Protein AF-A0AAV5U640-F1 (afdb_monomer)

Structure (mmCIF, N/CA/C/O backbone):
data_AF-A0AAV5U640-F1
#
_entry.id   AF-A0AAV5U640-F1
#
loop_
_atom_site.group_PDB
_atom_site.id
_atom_site.type_symbol
_atom_site.label_atom_id
_atom_site.label_alt_id
_atom_site.label_comp_id
_atom_site.label_asym_id
_atom_site.label_entity_id
_atom_site.label_seq_id
_atom_site.pdbx_PDB_ins_code
_atom_site.Cartn_x
_atom_site.Cartn_y
_atom_site.Cartn_z
_atom_site.occupancy
_atom_site.B_iso_or_equiv
_atom_site.auth_seq_id
_atom_site.auth_comp_id
_atom_site.auth_asym_id
_atom_site.auth_atom_id
_atom_site.pdbx_PDB_model_num
ATOM 1 N N . MET A 1 1 ? 18.957 -16.687 -11.104 1.00 66.06 1 MET A N 1
ATOM 2 C CA . MET A 1 1 ? 18.049 -15.622 -10.626 1.00 66.06 1 MET A CA 1
ATOM 3 C C . MET A 1 1 ? 18.876 -14.386 -10.328 1.00 66.06 1 MET A C 1
ATOM 5 O O . MET A 1 1 ? 19.960 -14.543 -9.778 1.00 66.06 1 MET A O 1
ATOM 9 N N . ARG A 1 2 ? 18.419 -13.189 -10.712 1.00 84.06 2 ARG A N 1
ATOM 10 C CA . ARG A 1 2 ? 19.051 -11.943 -10.247 1.00 84.06 2 ARG A CA 1
ATOM 11 C C . ARG A 1 2 ? 18.740 -11.765 -8.758 1.00 84.06 2 ARG A C 1
ATOM 13 O O . ARG A 1 2 ? 17.653 -12.139 -8.325 1.00 84.06 2 ARG A O 1
ATOM 20 N N . VAL A 1 3 ? 19.683 -11.217 -7.991 1.00 83.75 3 VAL A N 1
ATOM 21 C CA . VAL A 1 3 ? 19.529 -11.006 -6.536 1.00 83.75 3 VAL A CA 1
ATOM 22 C C . VAL A 1 3 ? 18.283 -10.168 -6.230 1.00 83.75 3 VAL A C 1
ATOM 24 O O . VAL A 1 3 ? 17.539 -10.491 -5.311 1.00 83.75 3 VAL A O 1
ATOM 27 N N . GLU A 1 4 ? 18.003 -9.165 -7.063 1.00 80.12 4 GLU A N 1
ATOM 28 C CA . GLU A 1 4 ? 16.814 -8.306 -6.988 1.00 80.12 4 GLU A CA 1
ATOM 29 C C . GLU A 1 4 ? 15.512 -9.113 -6.932 1.00 80.12 4 GLU A C 1
ATOM 31 O O . GLU A 1 4 ? 14.668 -8.874 -6.075 1.00 80.12 4 GLU A O 1
ATOM 36 N N . ASN A 1 5 ? 15.373 -10.132 -7.780 1.00 80.00 5 ASN A N 1
ATOM 37 C CA . ASN A 1 5 ? 14.162 -10.943 -7.817 1.00 80.00 5 ASN A CA 1
ATOM 38 C C . ASN A 1 5 ? 13.976 -11.778 -6.559 1.00 80.00 5 ASN A C 1
ATOM 40 O O . ASN A 1 5 ? 12.854 -11.932 -6.082 1.00 80.00 5 ASN A O 1
ATOM 44 N N . VAL A 1 6 ? 15.073 -12.318 -6.023 1.00 83.88 6 VAL A N 1
ATOM 45 C CA . VAL A 1 6 ? 15.031 -13.082 -4.775 1.00 83.88 6 VAL A CA 1
ATOM 46 C C . VAL A 1 6 ? 14.562 -12.172 -3.651 1.00 83.88 6 VAL A C 1
ATOM 48 O O . VAL A 1 6 ? 13.686 -12.572 -2.893 1.00 83.88 6 VAL A O 1
ATOM 51 N N . VAL A 1 7 ? 15.065 -10.935 -3.591 1.00 82.31 7 VAL A N 1
ATOM 52 C CA . VAL A 1 7 ? 14.593 -9.925 -2.636 1.00 82.31 7 VAL A CA 1
ATOM 53 C C . VAL A 1 7 ? 13.099 -9.662 -2.843 1.00 82.31 7 VAL A C 1
ATOM 55 O O . VAL A 1 7 ? 12.330 -9.823 -1.897 1.00 82.31 7 VAL A O 1
ATOM 58 N N . TYR A 1 8 ? 12.667 -9.365 -4.073 1.00 79.31 8 TYR A N 1
ATOM 59 C CA . TYR A 1 8 ? 11.261 -9.103 -4.406 1.00 79.31 8 TYR A CA 1
ATOM 60 C C . TYR A 1 8 ? 10.312 -10.232 -4.009 1.00 79.31 8 TYR A C 1
ATOM 62 O O . TYR A 1 8 ? 9.224 -9.981 -3.491 1.00 79.31 8 TYR A O 1
ATOM 70 N N . LEU A 1 9 ? 10.711 -11.477 -4.249 1.00 82.00 9 LEU A N 1
ATOM 71 C CA . LEU A 1 9 ? 9.900 -12.653 -3.963 1.00 82.00 9 LEU A CA 1
ATOM 72 C C . LEU A 1 9 ? 9.905 -12.976 -2.462 1.00 82.00 9 LEU A C 1
ATOM 74 O O . LEU A 1 9 ? 8.856 -13.302 -1.902 1.00 82.00 9 LEU A O 1
ATOM 78 N N . ALA A 1 10 ? 11.058 -12.803 -1.807 1.00 84.12 10 ALA A N 1
ATOM 79 C CA . ALA A 1 10 ? 11.241 -13.035 -0.380 1.00 84.12 10 ALA A CA 1
ATOM 80 C C . ALA A 1 10 ? 10.431 -12.072 0.492 1.00 84.12 10 ALA A C 1
ATOM 82 O O . ALA A 1 10 ? 9.936 -12.508 1.525 1.00 84.12 10 ALA A O 1
ATOM 83 N N . TYR A 1 11 ? 10.248 -10.803 0.104 1.00 80.00 11 TYR A N 1
ATOM 84 C CA . TYR A 1 11 ? 9.340 -9.913 0.842 1.00 80.00 11 TYR A CA 1
ATOM 85 C C . TYR A 1 11 ? 7.905 -9.951 0.303 1.00 80.00 11 TYR A C 1
ATOM 87 O O . TYR A 1 11 ? 6.955 -9.858 1.079 1.00 80.00 11 TYR A O 1
ATOM 95 N N . GLY A 1 12 ? 7.721 -10.131 -1.006 1.00 81.44 12 GLY A N 1
ATOM 96 C CA . GLY A 1 12 ? 6.420 -10.043 -1.662 1.00 81.44 12 GLY A CA 1
ATOM 97 C C . GLY A 1 12 ? 5.427 -11.133 -1.258 1.00 81.44 12 GLY A C 1
ATOM 98 O O . GLY A 1 12 ? 4.292 -10.834 -0.883 1.00 81.44 12 GLY A O 1
ATOM 99 N N . LEU A 1 13 ? 5.851 -12.402 -1.290 1.00 85.88 13 LEU A N 1
ATOM 100 C CA . LEU A 1 13 ? 4.983 -13.534 -0.939 1.00 85.88 13 LEU A CA 1
ATOM 101 C C . LEU A 1 13 ? 4.529 -13.500 0.530 1.00 85.88 13 LEU A C 1
ATOM 103 O O . LEU A 1 13 ? 3.321 -13.604 0.771 1.00 85.88 13 LEU A O 1
ATOM 107 N N . PRO A 1 14 ? 5.430 -13.306 1.518 1.00 84.56 14 PRO A N 1
ATOM 108 C CA . PRO A 1 14 ? 5.010 -13.131 2.904 1.00 84.56 14 PRO A CA 1
ATOM 109 C C . PRO A 1 14 ? 4.044 -11.963 3.082 1.00 84.56 14 PRO A C 1
ATOM 111 O O . PRO A 1 14 ? 3.072 -12.087 3.822 1.00 84.56 14 PRO A O 1
ATOM 114 N N . CYS A 1 15 ? 4.251 -10.856 2.369 1.00 79.94 15 CYS A N 1
ATOM 115 C CA . CYS A 1 15 ? 3.368 -9.701 2.467 1.00 79.94 15 CYS A CA 1
ATOM 116 C C . CYS A 1 15 ? 1.945 -9.990 1.971 1.00 79.94 15 CYS A C 1
ATOM 118 O O . CYS A 1 15 ? 0.992 -9.603 2.646 1.00 79.94 15 CYS A O 1
ATOM 120 N N . ILE A 1 16 ? 1.776 -10.724 0.863 1.00 86.94 16 ILE A N 1
ATOM 121 C CA . ILE A 1 16 ? 0.446 -11.171 0.407 1.00 86.94 16 ILE A CA 1
ATOM 122 C C . ILE A 1 16 ? -0.219 -12.048 1.475 1.00 86.94 16 ILE A C 1
ATOM 124 O O . ILE A 1 16 ? -1.388 -11.843 1.808 1.00 86.94 16 ILE A O 1
ATOM 128 N N . ALA A 1 17 ? 0.520 -13.007 2.041 1.00 86.81 17 ALA A N 1
ATOM 129 C CA . ALA A 1 17 ? -0.009 -13.896 3.074 1.00 86.81 17 ALA A CA 1
ATOM 130 C C . ALA A 1 17 ? -0.464 -13.118 4.322 1.00 86.81 17 ALA A C 1
ATOM 132 O O . ALA A 1 17 ? -1.555 -13.364 4.846 1.00 86.81 17 ALA A O 1
ATOM 133 N N . ILE A 1 18 ? 0.331 -12.135 4.762 1.00 82.88 18 ILE A N 1
ATOM 134 C CA . ILE A 1 18 ? -0.031 -11.240 5.867 1.00 82.88 18 ILE A CA 1
ATOM 135 C C . ILE A 1 18 ? -1.276 -10.422 5.501 1.00 82.88 18 ILE A C 1
ATOM 137 O O . ILE A 1 18 ? -2.179 -10.305 6.327 1.00 82.88 18 ILE A O 1
ATOM 141 N N . TYR A 1 19 ? -1.382 -9.910 4.272 1.00 83.81 19 TYR A N 1
ATOM 142 C CA . TYR A 1 19 ? -2.555 -9.161 3.814 1.00 83.81 19 TYR A CA 1
ATOM 143 C C . TYR A 1 19 ? -3.845 -9.974 3.907 1.00 83.81 19 TYR A C 1
ATOM 145 O O . TYR A 1 19 ? -4.831 -9.510 4.484 1.00 83.81 19 TYR A O 1
ATOM 153 N N . VAL A 1 20 ? -3.831 -11.209 3.399 1.00 87.50 20 VAL A N 1
ATOM 154 C CA . VAL A 1 20 ? -4.978 -12.126 3.483 1.00 87.50 20 VAL A CA 1
ATOM 155 C C . VAL A 1 20 ? -5.361 -12.362 4.943 1.00 87.50 20 VAL A C 1
ATOM 157 O O . VAL A 1 20 ? -6.535 -12.278 5.306 1.00 87.50 20 VAL A O 1
ATOM 160 N N . LEU A 1 21 ? -4.372 -12.591 5.806 1.00 84.88 21 LEU A N 1
ATOM 161 C CA . LEU A 1 21 ? -4.594 -12.792 7.232 1.00 84.88 21 LEU A CA 1
ATOM 162 C C . LEU A 1 21 ? -5.206 -11.551 7.909 1.00 84.88 21 LEU A C 1
ATOM 164 O O . LEU A 1 21 ? -6.106 -11.688 8.744 1.00 84.88 21 LEU A O 1
ATOM 168 N N . VAL A 1 22 ? -4.756 -10.346 7.553 1.00 83.19 22 VAL A N 1
ATOM 169 C CA . VAL A 1 22 ? -5.286 -9.081 8.086 1.00 83.19 22 VAL A CA 1
ATOM 170 C C . VAL A 1 22 ? -6.729 -8.874 7.632 1.00 83.19 22 VAL A C 1
ATOM 172 O O . VAL A 1 22 ? -7.588 -8.577 8.461 1.00 83.19 22 VAL A O 1
ATOM 175 N N . VAL A 1 23 ? -7.027 -9.118 6.354 1.00 87.88 23 VAL A N 1
ATOM 176 C CA . VAL A 1 23 ? -8.389 -9.049 5.803 1.00 87.88 23 VAL A CA 1
ATOM 177 C C . VAL A 1 23 ? -9.323 -10.017 6.533 1.00 87.88 23 VAL A C 1
ATOM 179 O O . VAL A 1 23 ? -10.376 -9.606 7.021 1.00 87.88 23 VAL A O 1
ATOM 182 N N . VAL A 1 24 ? -8.921 -11.282 6.698 1.00 89.31 24 VAL A N 1
ATOM 183 C CA . VAL A 1 24 ? -9.699 -12.284 7.450 1.00 89.31 24 VAL A CA 1
ATOM 184 C C . VAL A 1 24 ? -9.910 -11.843 8.901 1.00 89.31 24 VAL A C 1
ATOM 186 O O . VAL A 1 24 ? -11.018 -11.954 9.434 1.00 89.31 24 VAL A O 1
ATOM 189 N N . SER A 1 25 ? -8.874 -11.290 9.536 1.00 83.94 25 SER A N 1
ATOM 190 C CA . SER A 1 25 ? -8.946 -10.793 10.912 1.00 83.94 25 SER A CA 1
ATOM 191 C C . SER A 1 25 ? -9.954 -9.649 11.048 1.00 83.94 25 SER A C 1
ATOM 193 O O . SER A 1 25 ? -10.814 -9.701 11.929 1.00 83.94 25 SER A O 1
ATOM 195 N N . ILE A 1 26 ? -9.921 -8.664 10.147 1.00 86.44 26 ILE A N 1
ATOM 196 C CA . ILE A 1 26 ? -10.856 -7.529 10.130 1.00 86.44 26 ILE A CA 1
ATOM 197 C C . ILE A 1 26 ? -12.289 -7.989 9.860 1.00 86.44 26 ILE A C 1
ATOM 199 O O . ILE A 1 26 ? -13.207 -7.580 10.572 1.00 86.44 26 ILE A O 1
ATOM 203 N N . ILE A 1 27 ? -12.495 -8.903 8.907 1.00 90.31 27 ILE A N 1
ATOM 204 C CA . ILE A 1 27 ? -13.817 -9.487 8.642 1.00 90.31 27 ILE A CA 1
ATOM 205 C C . ILE A 1 27 ? -14.350 -10.198 9.891 1.00 90.31 27 ILE A C 1
ATOM 207 O O . ILE A 1 27 ? -15.536 -10.085 10.204 1.00 90.31 27 ILE A O 1
ATOM 211 N N . SER A 1 28 ? -13.491 -10.888 10.646 1.00 88.50 28 SER A N 1
ATOM 212 C CA . SER A 1 28 ? -13.894 -11.553 11.890 1.00 88.50 28 SER A CA 1
ATOM 213 C C . SER A 1 28 ? -14.273 -10.569 13.009 1.00 88.50 28 SER A C 1
ATOM 215 O O . SER A 1 28 ? -15.135 -10.884 13.830 1.00 88.50 28 SER A O 1
ATOM 217 N N . LEU A 1 29 ? -13.681 -9.369 13.007 1.00 84.62 29 LEU A N 1
ATOM 218 C CA . LEU A 1 29 ? -13.919 -8.289 13.974 1.00 84.62 29 LEU A CA 1
ATOM 219 C C . LEU A 1 29 ? -15.021 -7.311 13.543 1.00 84.62 29 LEU A C 1
ATOM 221 O O . LEU A 1 29 ? -15.329 -6.368 14.269 1.00 84.62 29 LEU A O 1
ATOM 225 N N . ARG A 1 30 ? -15.675 -7.538 12.399 1.00 91.88 30 ARG A N 1
ATOM 226 C CA . ARG A 1 30 ? -16.680 -6.618 11.835 1.00 91.88 30 ARG A CA 1
ATOM 227 C C . ARG A 1 30 ? -17.881 -6.320 12.738 1.00 91.88 30 ARG A C 1
ATOM 229 O O . ARG A 1 30 ? -18.620 -5.386 12.465 1.00 91.88 30 ARG A O 1
ATOM 236 N N . ARG A 1 31 ? -18.126 -7.151 13.758 1.00 87.56 31 ARG A N 1
ATOM 237 C CA . ARG A 1 31 ? -19.198 -6.942 14.748 1.00 87.56 31 ARG A CA 1
ATOM 238 C C . ARG A 1 31 ? -18.797 -5.967 15.859 1.00 87.56 31 ARG A C 1
ATOM 240 O O . ARG A 1 31 ? -19.674 -5.425 16.516 1.00 87.56 31 ARG A O 1
ATOM 247 N N . GLU A 1 32 ? -17.499 -5.788 16.080 1.00 85.25 32 GLU A N 1
ATOM 248 C CA . GLU A 1 32 ? -16.936 -4.919 17.121 1.00 85.25 32 GLU A CA 1
ATOM 249 C C . GLU A 1 32 ? -16.504 -3.558 16.555 1.00 85.25 32 GLU A C 1
ATOM 251 O O . GLU A 1 32 ? -16.444 -2.571 17.284 1.00 85.25 32 GLU A O 1
ATOM 256 N N . LEU A 1 33 ? -16.210 -3.501 15.254 1.00 84.75 33 LEU A N 1
ATOM 257 C CA . LEU A 1 33 ? -15.776 -2.300 14.545 1.00 84.75 33 LEU A CA 1
ATOM 258 C C . LEU A 1 33 ? -16.950 -1.579 13.871 1.00 84.75 33 LEU A C 1
ATOM 260 O O . LEU A 1 33 ? -17.966 -2.186 13.531 1.00 84.75 33 LEU A O 1
ATOM 264 N N . SER A 1 34 ? -16.793 -0.275 13.624 1.00 87.19 34 SER A N 1
ATOM 265 C CA . SER A 1 34 ? -17.774 0.483 12.845 1.00 87.19 34 SER A CA 1
ATOM 266 C C . SER A 1 34 ? -17.833 -0.031 11.402 1.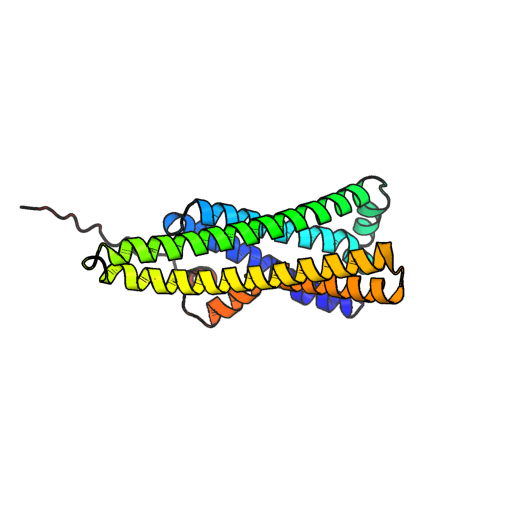00 87.19 34 SER A C 1
ATOM 268 O O . SER A 1 34 ? -16.815 -0.357 10.787 1.00 87.19 34 SER A O 1
ATOM 270 N N . ARG A 1 35 ? -19.045 -0.092 10.835 1.00 90.62 35 ARG A N 1
ATOM 271 C CA . ARG A 1 35 ? -19.261 -0.584 9.465 1.00 90.62 35 ARG A CA 1
ATOM 272 C C . ARG A 1 35 ? -18.472 0.230 8.435 1.00 90.62 35 ARG A C 1
ATOM 274 O O . ARG A 1 35 ? -17.864 -0.365 7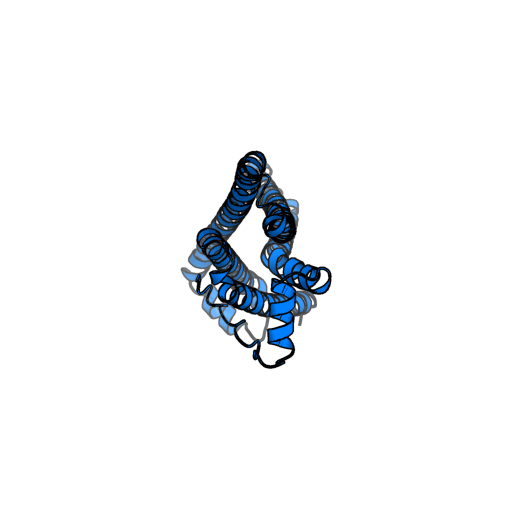.551 1.00 90.62 35 ARG A O 1
ATOM 281 N N . SER A 1 36 ? -18.455 1.557 8.573 1.00 89.75 36 SER A N 1
ATOM 282 C CA . SER A 1 36 ? -17.721 2.462 7.678 1.00 89.75 36 SER A CA 1
ATOM 283 C C . SER A 1 36 ? -16.225 2.163 7.675 1.00 89.75 36 SER A C 1
ATOM 285 O O . SER A 1 36 ? -15.638 2.010 6.609 1.00 89.75 36 SER A O 1
ATOM 287 N N . PHE A 1 37 ? -15.631 1.966 8.854 1.00 88.06 37 PHE A N 1
ATOM 288 C CA . PHE A 1 37 ? -14.216 1.629 8.980 1.00 88.06 37 PHE A CA 1
ATOM 289 C C . PHE A 1 37 ? -13.868 0.312 8.298 1.00 88.06 37 PHE A C 1
ATOM 291 O O . PHE A 1 37 ? -12.905 0.250 7.545 1.00 88.06 37 PHE A O 1
ATOM 298 N N . VAL A 1 38 ? -14.668 -0.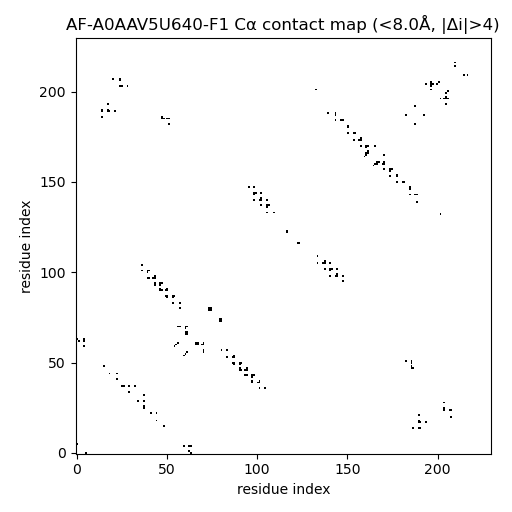734 8.525 1.00 90.75 38 VAL A N 1
ATOM 299 C CA . VAL A 1 38 ? -14.437 -2.042 7.899 1.00 90.75 38 VAL A CA 1
ATOM 300 C C . VAL A 1 38 ? -14.485 -1.926 6.376 1.00 90.75 38 VAL A C 1
ATOM 302 O O . VAL A 1 38 ? -13.630 -2.489 5.703 1.00 90.75 38 VAL A O 1
ATOM 305 N N . VAL A 1 39 ? -15.446 -1.179 5.825 1.00 94.62 39 VAL A N 1
ATOM 306 C CA . VAL A 1 39 ? -15.561 -0.983 4.371 1.00 94.62 39 VAL A CA 1
ATOM 307 C C . VAL A 1 39 ? -14.365 -0.211 3.816 1.00 94.62 39 VAL A C 1
ATOM 309 O O . VAL A 1 39 ? -13.760 -0.672 2.851 1.00 94.62 39 VAL A O 1
ATOM 312 N N . ILE A 1 40 ? -13.993 0.917 4.433 1.00 91.94 40 ILE A N 1
ATOM 313 C CA . ILE A 1 40 ? -12.854 1.737 3.988 1.00 91.94 40 ILE A CA 1
ATOM 314 C C . ILE A 1 40 ? -11.556 0.927 4.064 1.00 91.94 40 ILE A C 1
ATOM 316 O O . ILE A 1 40 ? -10.784 0.920 3.111 1.00 91.94 40 ILE A O 1
ATOM 320 N N . PHE A 1 41 ? -11.346 0.190 5.156 1.00 89.75 41 PHE A N 1
ATOM 321 C CA . PHE A 1 41 ? -10.168 -0.653 5.338 1.00 89.75 41 PHE A CA 1
ATOM 322 C C . PHE A 1 41 ? -10.091 -1.777 4.297 1.00 89.75 41 PHE A C 1
ATOM 324 O O . PHE A 1 41 ? -9.027 -2.045 3.747 1.00 89.75 41 PHE A O 1
ATOM 331 N N . LEU A 1 42 ? -11.207 -2.458 4.015 1.00 92.00 42 LEU A N 1
ATOM 332 C CA . LEU A 1 42 ? -11.230 -3.520 3.006 1.00 92.00 42 LEU A CA 1
ATOM 333 C C . LEU A 1 42 ? -10.988 -2.972 1.598 1.00 92.00 42 LEU A C 1
ATOM 335 O O . LEU A 1 42 ? -10.292 -3.617 0.817 1.00 92.00 42 LEU A O 1
ATOM 339 N N . LEU A 1 43 ? -11.525 -1.789 1.289 1.00 92.88 43 LEU A N 1
ATOM 340 C CA . LEU A 1 43 ? -11.265 -1.110 0.024 1.00 92.88 43 LEU A CA 1
ATOM 341 C C . LEU A 1 43 ? -9.783 -0.736 -0.100 1.00 92.88 43 LEU A C 1
ATOM 343 O O . LEU A 1 43 ? -9.179 -1.009 -1.132 1.00 92.88 43 LEU A O 1
ATOM 347 N N . ASP A 1 44 ? -9.184 -0.195 0.962 1.00 90.31 44 ASP A N 1
ATOM 348 C CA . ASP A 1 44 ? -7.754 0.119 1.016 1.00 90.31 44 ASP A CA 1
ATOM 349 C C . ASP A 1 44 ? -6.893 -1.128 0.781 1.00 90.31 44 ASP A C 1
ATOM 351 O O . ASP A 1 44 ? -6.014 -1.146 -0.079 1.00 90.31 44 ASP A O 1
ATOM 355 N N . ALA A 1 45 ? -7.187 -2.220 1.491 1.00 88.81 45 ALA A N 1
ATOM 356 C CA . ALA A 1 45 ? -6.470 -3.480 1.336 1.00 88.81 45 ALA A CA 1
ATOM 357 C C . ALA A 1 45 ? -6.583 -4.048 -0.086 1.00 88.81 45 ALA A C 1
ATOM 359 O O . ALA A 1 45 ? -5.606 -4.558 -0.632 1.00 88.81 45 ALA A O 1
ATOM 360 N N . PHE A 1 46 ? -7.762 -3.933 -0.697 1.00 90.88 46 PHE A N 1
ATOM 361 C CA . PHE A 1 46 ? -7.994 -4.366 -2.068 1.00 90.88 46 PHE A CA 1
ATOM 362 C C . PHE A 1 46 ? -7.205 -3.527 -3.080 1.00 90.88 46 PHE A C 1
ATOM 364 O O . PHE A 1 46 ? -6.537 -4.096 -3.944 1.00 90.88 46 PHE A O 1
ATOM 371 N N . MET A 1 47 ? -7.217 -2.197 -2.941 1.00 91.81 47 MET A N 1
ATOM 372 C CA . MET A 1 47 ? -6.444 -1.305 -3.810 1.00 91.81 47 MET A CA 1
ATOM 373 C C . MET A 1 47 ? -4.941 -1.572 -3.684 1.00 91.81 47 MET A C 1
ATOM 375 O O . MET A 1 47 ? -4.271 -1.722 -4.701 1.00 91.81 47 MET A O 1
ATOM 379 N N . ASN A 1 48 ? -4.429 -1.740 -2.459 1.00 87.94 48 ASN A N 1
ATOM 380 C CA . ASN A 1 48 ? -3.030 -2.108 -2.213 1.00 87.94 48 ASN A CA 1
ATOM 381 C C . ASN A 1 48 ? -2.643 -3.426 -2.905 1.00 87.94 48 ASN A C 1
ATOM 383 O O . ASN A 1 48 ? -1.585 -3.511 -3.531 1.00 87.94 48 ASN A O 1
ATOM 387 N N . LEU A 1 49 ? -3.502 -4.449 -2.832 1.00 88.56 49 LEU A N 1
ATOM 388 C CA . LEU A 1 49 ? -3.236 -5.742 -3.461 1.00 88.56 49 LEU A CA 1
ATOM 389 C C . LEU A 1 49 ? -3.221 -5.641 -4.992 1.00 88.56 49 LEU A C 1
ATOM 391 O O . LEU A 1 49 ? -2.340 -6.221 -5.625 1.00 88.56 49 LEU A O 1
ATOM 395 N N . ILE A 1 50 ? -4.156 -4.893 -5.589 1.00 90.31 50 ILE A N 1
ATOM 396 C CA . ILE A 1 50 ? -4.172 -4.675 -7.043 1.00 90.31 50 ILE A CA 1
ATOM 397 C C . ILE A 1 50 ? -2.934 -3.898 -7.486 1.00 90.31 50 ILE A C 1
ATOM 399 O O . ILE A 1 50 ? -2.283 -4.319 -8.441 1.00 90.31 50 ILE A O 1
ATOM 403 N N . THR A 1 51 ? -2.576 -2.808 -6.799 1.00 89.06 51 THR A N 1
ATOM 404 C CA . THR A 1 51 ? -1.374 -2.024 -7.123 1.00 89.06 51 THR A CA 1
ATOM 405 C C . THR A 1 51 ? -0.125 -2.899 -7.067 1.00 89.06 51 THR A C 1
ATOM 407 O O . THR A 1 51 ? 0.688 -2.874 -7.994 1.00 89.06 51 THR A O 1
ATOM 410 N N . TYR A 1 52 ? 0.006 -3.727 -6.026 1.00 87.00 52 TYR A N 1
ATOM 411 C CA . TYR A 1 52 ? 1.120 -4.660 -5.893 1.00 87.00 52 TYR A CA 1
ATOM 412 C C . TYR A 1 52 ? 1.159 -5.672 -7.047 1.00 87.00 52 TYR A C 1
ATOM 414 O O . TYR A 1 52 ? 2.207 -5.858 -7.666 1.00 87.00 52 TYR A O 1
ATOM 422 N N . LEU A 1 53 ? 0.027 -6.311 -7.365 1.00 88.25 53 LEU A N 1
ATOM 423 C CA . LEU A 1 53 ? -0.048 -7.302 -8.441 1.00 88.25 53 LEU A CA 1
ATOM 424 C C . LEU A 1 53 ? 0.257 -6.680 -9.806 1.00 88.25 53 LEU A C 1
ATOM 426 O O . LEU A 1 53 ? 1.050 -7.244 -10.553 1.00 88.25 53 LEU A O 1
ATOM 430 N N . ASN A 1 54 ? -0.302 -5.507 -10.114 1.00 89.12 54 ASN A N 1
ATOM 431 C CA . ASN A 1 54 ? -0.002 -4.786 -11.353 1.00 89.12 54 ASN A CA 1
ATOM 432 C C . ASN A 1 54 ? 1.488 -4.455 -11.457 1.00 89.12 54 ASN A C 1
ATOM 434 O O . ASN A 1 54 ? 2.124 -4.794 -12.450 1.00 89.12 54 ASN A O 1
ATOM 438 N N . THR A 1 55 ? 2.073 -3.889 -10.400 1.00 84.81 55 THR A N 1
ATOM 439 C CA . THR A 1 55 ? 3.510 -3.580 -10.356 1.00 84.81 55 THR A CA 1
ATOM 440 C C . THR A 1 55 ? 4.356 -4.843 -10.551 1.00 84.81 55 THR A C 1
ATOM 442 O O . THR A 1 55 ? 5.358 -4.831 -11.269 1.00 84.81 55 THR A O 1
ATOM 445 N N . TRP A 1 56 ? 3.934 -5.966 -9.963 1.00 85.50 56 TRP A N 1
ATOM 446 C CA . TRP A 1 56 ? 4.598 -7.255 -10.125 1.00 85.50 56 TRP A CA 1
ATOM 447 C C . TRP A 1 56 ? 4.531 -7.764 -11.574 1.00 85.50 56 TRP A C 1
ATOM 449 O O . TRP A 1 56 ? 5.567 -8.131 -12.133 1.00 85.50 56 TRP A O 1
ATOM 459 N N . PHE A 1 57 ? 3.354 -7.724 -12.208 1.00 87.12 57 PHE A N 1
ATOM 460 C CA . PHE A 1 57 ? 3.170 -8.146 -13.600 1.00 87.12 57 PHE A CA 1
ATOM 461 C C . PHE A 1 57 ? 3.947 -7.272 -14.592 1.00 87.12 57 PHE A C 1
ATOM 463 O O . PHE A 1 57 ? 4.574 -7.807 -15.506 1.00 87.12 57 PHE A O 1
ATOM 470 N N . THR A 1 58 ? 3.944 -5.950 -14.409 1.00 82.75 58 THR A N 1
ATOM 471 C CA . THR A 1 58 ? 4.550 -5.017 -15.369 1.00 82.75 58 THR A CA 1
ATOM 472 C C . THR A 1 58 ? 6.069 -4.929 -15.217 1.00 82.75 58 THR A C 1
ATOM 474 O O . THR A 1 58 ? 6.790 -4.944 -16.213 1.00 82.75 58 THR A O 1
ATOM 477 N N . LEU A 1 59 ? 6.584 -4.856 -13.984 1.00 81.50 59 LEU A N 1
ATOM 478 C CA . LEU A 1 59 ? 8.011 -4.597 -13.752 1.00 81.50 59 LEU A CA 1
ATOM 479 C C . LEU A 1 59 ? 8.814 -5.860 -13.447 1.00 81.50 59 LEU A C 1
ATOM 481 O O . LEU A 1 59 ? 9.952 -5.994 -13.899 1.00 81.50 59 LEU A O 1
ATOM 485 N N . ARG A 1 60 ? 8.252 -6.788 -12.667 1.00 80.81 60 ARG A N 1
ATOM 486 C CA . ARG A 1 60 ? 9.041 -7.871 -12.056 1.00 80.81 60 ARG A CA 1
ATOM 487 C C . ARG A 1 60 ? 9.000 -9.163 -12.851 1.00 80.81 60 ARG A C 1
ATOM 489 O O . ARG A 1 60 ? 10.001 -9.871 -12.910 1.00 80.81 60 ARG A O 1
ATOM 496 N N . LEU A 1 61 ? 7.885 -9.432 -13.522 1.00 85.31 61 LEU A N 1
ATOM 497 C CA . LEU A 1 61 ? 7.721 -10.616 -14.362 1.00 85.31 61 LEU A CA 1
ATOM 498 C C . LEU A 1 61 ? 8.772 -10.686 -15.484 1.00 85.31 61 LEU A C 1
ATOM 500 O O . LEU A 1 61 ? 9.257 -11.766 -15.805 1.00 85.31 61 LEU A O 1
ATOM 504 N N . LYS A 1 62 ? 9.205 -9.526 -16.001 1.00 85.06 62 LYS A N 1
ATOM 505 C CA . LYS A 1 62 ? 10.278 -9.404 -17.003 1.00 85.06 62 LYS A CA 1
ATOM 506 C C . LYS A 1 62 ? 11.601 -10.028 -16.555 1.00 85.06 62 LYS A C 1
ATOM 508 O O . LYS A 1 62 ? 12.403 -10.458 -17.379 1.00 85.06 62 LYS A O 1
ATOM 513 N N . ALA A 1 63 ? 11.869 -10.024 -15.253 1.00 84.12 63 ALA A N 1
ATOM 514 C CA . ALA A 1 63 ? 13.134 -10.494 -14.714 1.00 84.12 63 ALA A CA 1
ATOM 515 C C . ALA A 1 63 ? 13.147 -12.013 -14.457 1.00 84.12 63 ALA A C 1
ATOM 517 O O . ALA A 1 63 ? 14.217 -12.569 -14.192 1.00 84.12 63 ALA A O 1
ATOM 518 N N . GLU A 1 64 ? 11.995 -12.687 -14.524 1.00 85.50 64 GLU A N 1
ATOM 519 C CA . GLU A 1 64 ? 11.837 -14.106 -14.207 1.00 85.50 64 GLU A CA 1
ATOM 520 C C . GLU A 1 64 ? 11.763 -14.971 -15.468 1.00 85.50 64 GLU A C 1
ATOM 522 O O . GLU A 1 64 ? 10.723 -15.056 -16.115 1.00 85.50 64 GLU A O 1
ATOM 527 N N . LYS A 1 65 ? 12.844 -15.704 -15.775 1.00 88.31 65 LYS A N 1
ATOM 528 C CA . LYS A 1 65 ? 12.875 -16.632 -16.925 1.00 88.31 65 LYS A CA 1
ATOM 529 C C . LYS A 1 65 ? 11.754 -17.679 -16.877 1.00 88.31 65 LYS A C 1
ATOM 531 O O . LYS A 1 65 ? 11.204 -18.036 -17.907 1.00 88.31 65 LYS A O 1
ATOM 536 N N . ALA A 1 66 ? 11.394 -18.166 -15.687 1.00 88.50 66 ALA A N 1
ATOM 537 C CA . ALA A 1 66 ? 10.341 -19.176 -15.535 1.00 88.50 66 ALA A CA 1
ATOM 538 C C . ALA A 1 66 ? 8.933 -18.640 -15.862 1.00 88.50 66 ALA A C 1
ATOM 540 O O . ALA A 1 66 ? 8.042 -19.418 -16.193 1.00 88.50 66 ALA A O 1
ATOM 541 N N . ALA A 1 67 ? 8.734 -17.322 -15.774 1.00 89.19 67 ALA A N 1
ATOM 542 C CA . ALA A 1 67 ? 7.463 -16.655 -16.043 1.00 89.19 67 ALA A CA 1
ATOM 543 C C . ALA A 1 67 ? 7.499 -15.816 -17.332 1.00 89.19 67 ALA A C 1
ATOM 545 O O . ALA A 1 67 ? 6.588 -15.027 -17.584 1.00 89.19 67 ALA A O 1
ATOM 546 N N . GLU A 1 68 ? 8.525 -16.003 -18.166 1.00 89.94 68 GLU A N 1
ATOM 547 C CA . GLU A 1 68 ? 8.715 -15.263 -19.414 1.00 89.94 68 GLU A CA 1
ATOM 548 C C . GLU A 1 68 ? 7.507 -15.408 -20.349 1.00 89.94 68 GLU A C 1
ATOM 550 O O . GLU A 1 68 ? 7.080 -14.428 -20.952 1.00 89.94 68 GLU A O 1
ATOM 555 N N . PHE A 1 69 ? 6.872 -16.586 -20.388 1.00 92.62 69 PHE A N 1
ATOM 556 C CA . PHE A 1 69 ? 5.664 -16.800 -21.191 1.00 92.62 69 PHE A CA 1
ATOM 557 C C . PHE A 1 69 ? 4.500 -15.888 -20.767 1.00 92.62 69 PHE A C 1
ATOM 559 O O . PHE A 1 69 ? 3.792 -15.366 -21.625 1.00 92.62 69 PHE A O 1
ATOM 566 N N . LEU A 1 70 ? 4.310 -15.667 -19.458 1.00 91.00 70 LEU A N 1
ATOM 567 C CA . LEU A 1 70 ? 3.288 -14.749 -18.950 1.00 91.00 70 LEU A CA 1
ATOM 568 C C . LEU A 1 70 ? 3.663 -13.312 -19.300 1.00 91.00 70 LEU A C 1
ATOM 570 O O . LEU A 1 70 ? 2.797 -12.533 -19.682 1.00 91.00 70 LEU A O 1
ATOM 574 N N . TYR A 1 71 ? 4.948 -12.961 -19.197 1.00 90.81 71 TYR A N 1
ATOM 575 C CA . TYR A 1 71 ? 5.419 -11.629 -19.563 1.00 90.81 71 TYR A CA 1
ATOM 576 C C . TYR A 1 71 ? 5.161 -11.326 -21.037 1.00 90.81 71 TYR A C 1
ATOM 578 O O . TYR A 1 71 ? 4.626 -10.259 -21.332 1.00 90.81 71 TYR A O 1
ATOM 586 N N . ILE A 1 72 ? 5.477 -12.264 -21.934 1.00 91.38 72 ILE A N 1
ATOM 587 C CA . ILE A 1 72 ? 5.177 -12.145 -23.364 1.00 91.38 72 ILE A CA 1
ATOM 588 C C . ILE A 1 72 ? 3.663 -12.035 -23.556 1.00 91.38 72 ILE A C 1
ATOM 590 O O . ILE A 1 72 ? 3.209 -11.079 -24.164 1.00 91.38 72 ILE A O 1
ATOM 594 N N . PHE A 1 73 ? 2.864 -12.919 -22.951 1.00 90.88 73 PHE A N 1
ATOM 595 C CA . PHE A 1 73 ? 1.402 -12.877 -23.068 1.00 90.88 73 PHE A CA 1
ATOM 596 C C . PHE A 1 73 ? 0.795 -11.517 -22.676 1.00 90.88 73 PHE A C 1
ATOM 598 O O . PHE A 1 73 ? -0.088 -11.010 -23.368 1.00 90.88 73 PHE A O 1
ATOM 605 N N . PHE A 1 74 ? 1.272 -10.906 -21.587 1.00 88.62 74 PHE A N 1
ATOM 606 C CA . PHE A 1 74 ? 0.770 -9.607 -21.139 1.00 88.62 74 PHE A CA 1
ATOM 607 C C . PHE A 1 74 ? 1.360 -8.414 -21.914 1.00 88.62 74 PHE A C 1
ATOM 609 O O . PHE A 1 74 ? 0.685 -7.395 -22.009 1.00 88.62 74 PHE A O 1
ATOM 616 N N . ASN A 1 75 ? 2.575 -8.502 -22.469 1.00 86.44 75 ASN A N 1
ATOM 617 C CA . ASN A 1 75 ? 3.236 -7.356 -23.116 1.00 86.44 75 ASN A CA 1
ATOM 618 C C . ASN A 1 75 ? 3.233 -7.374 -24.651 1.00 86.44 75 ASN A C 1
ATOM 620 O O . ASN A 1 75 ? 3.397 -6.310 -25.238 1.00 86.44 75 ASN A O 1
ATOM 624 N N . ASP A 1 76 ? 3.013 -8.519 -25.306 1.00 91.88 76 ASP A N 1
ATOM 625 C CA . ASP A 1 76 ? 2.848 -8.572 -26.772 1.00 91.88 76 ASP A CA 1
ATOM 626 C C . ASP A 1 76 ? 1.519 -7.952 -27.217 1.00 91.88 76 ASP A C 1
ATOM 628 O O . ASP A 1 76 ? 1.376 -7.486 -28.347 1.00 91.88 76 ASP A O 1
ATOM 632 N N . SER A 1 77 ? 0.522 -7.925 -26.329 1.00 92.00 77 SER A N 1
ATOM 633 C CA . SER A 1 77 ? -0.732 -7.229 -26.596 1.00 92.00 77 SER A CA 1
ATOM 634 C C . SER A 1 77 ? -0.534 -5.724 -26.478 1.00 92.00 77 SER A C 1
ATOM 636 O O . SER A 1 77 ? -0.035 -5.238 -25.471 1.00 92.00 77 SER A O 1
ATOM 638 N N . VAL A 1 78 ? -1.025 -4.961 -27.456 1.00 93.00 78 VAL A N 1
ATOM 639 C CA . VAL A 1 78 ? -1.047 -3.492 -27.371 1.00 93.00 78 VAL A CA 1
ATOM 640 C C . VAL A 1 78 ? -1.942 -3.031 -26.218 1.00 93.00 78 VAL A C 1
ATOM 642 O O . VAL A 1 78 ? -1.614 -2.083 -25.520 1.00 93.00 78 VAL A O 1
ATOM 645 N N . VAL A 1 79 ? -3.071 -3.705 -25.986 1.00 94.19 79 VAL A N 1
ATOM 646 C CA . VAL A 1 79 ? -4.132 -3.228 -25.083 1.00 94.19 79 VAL A CA 1
ATOM 647 C C . VAL A 1 79 ? -3.776 -3.428 -23.608 1.00 94.19 79 VAL A C 1
ATOM 649 O O . VAL A 1 79 ? -4.077 -2.576 -22.772 1.00 94.19 79 VAL A O 1
ATOM 652 N N . ILE A 1 80 ? -3.134 -4.546 -23.273 1.00 90.94 80 ILE A N 1
ATOM 653 C CA . ILE A 1 80 ? -2.899 -4.938 -21.880 1.00 90.94 80 ILE A CA 1
ATOM 654 C C . ILE A 1 80 ? -1.981 -3.949 -21.135 1.00 90.94 80 ILE A C 1
ATOM 656 O O . ILE A 1 80 ? -2.373 -3.530 -20.044 1.00 90.94 80 ILE A O 1
ATOM 660 N N . PRO A 1 81 ? -0.825 -3.506 -21.671 1.00 88.81 81 PRO A N 1
ATOM 661 C CA . PRO A 1 81 ? 0.038 -2.539 -20.992 1.00 88.81 81 PRO A CA 1
ATOM 662 C C . PRO A 1 81 ? -0.655 -1.199 -20.728 1.00 88.81 81 PRO A C 1
ATOM 664 O O . PRO A 1 81 ? -0.456 -0.603 -19.670 1.00 88.81 81 PRO A O 1
ATOM 667 N N . TYR A 1 82 ? -1.519 -0.730 -21.640 1.00 89.69 82 TYR A N 1
ATOM 668 C CA . TYR A 1 82 ? -2.318 0.478 -21.400 1.00 89.69 82 TYR A CA 1
ATOM 669 C C . TYR A 1 82 ? -3.307 0.283 -20.252 1.00 89.69 82 TYR A C 1
ATOM 671 O O . TYR A 1 82 ? -3.407 1.154 -19.387 1.00 89.69 82 TYR A O 1
ATOM 679 N N . ILE A 1 83 ? -3.994 -0.864 -20.202 1.00 90.62 83 ILE A N 1
ATOM 680 C CA . ILE A 1 83 ? -4.887 -1.201 -19.086 1.00 90.62 83 ILE A CA 1
ATOM 681 C C . ILE A 1 83 ? -4.098 -1.274 -17.775 1.00 90.62 83 ILE A C 1
ATOM 683 O O . ILE A 1 83 ? -4.538 -0.713 -16.776 1.00 90.62 83 ILE A O 1
ATOM 687 N N . GLN A 1 84 ? -2.928 -1.914 -17.763 1.00 89.94 84 GLN A N 1
ATOM 688 C CA . GLN A 1 84 ? -2.086 -2.023 -16.567 1.00 89.94 84 GLN A CA 1
ATOM 689 C C . GLN A 1 84 ? -1.604 -0.656 -16.074 1.00 89.94 84 GLN A C 1
ATOM 691 O O . GLN A 1 84 ? -1.699 -0.373 -14.879 1.00 89.94 84 GLN A O 1
ATOM 696 N N . ASN A 1 85 ? -1.142 0.216 -16.972 1.00 86.25 85 ASN A N 1
ATOM 697 C CA . ASN A 1 85 ? -0.728 1.574 -16.619 1.00 86.25 85 ASN A CA 1
ATOM 698 C C . ASN A 1 85 ? -1.900 2.403 -16.080 1.00 86.25 85 ASN A C 1
ATOM 700 O O . ASN A 1 85 ? -1.764 3.070 -15.053 1.00 86.25 85 ASN A O 1
ATOM 704 N N . PHE A 1 86 ? -3.065 2.318 -16.729 1.00 88.00 86 PHE A N 1
ATOM 705 C CA . PHE A 1 86 ? -4.283 2.976 -16.263 1.00 88.00 86 PHE A CA 1
ATOM 706 C C . PHE A 1 86 ? -4.700 2.479 -14.874 1.00 88.00 86 PHE A C 1
ATOM 708 O O . PHE A 1 86 ? -4.898 3.287 -13.967 1.00 88.00 86 PHE A O 1
ATOM 715 N N . LEU A 1 87 ? -4.787 1.158 -14.684 1.00 88.12 87 LEU A N 1
ATOM 716 C CA . LEU A 1 87 ? -5.151 0.550 -13.405 1.00 88.12 87 LEU A CA 1
ATOM 717 C C . LEU A 1 87 ? -4.155 0.908 -12.310 1.00 88.12 87 LEU A C 1
ATOM 719 O O . LEU A 1 87 ? -4.567 1.181 -11.192 1.00 88.12 87 LEU A O 1
ATOM 723 N N . THR A 1 88 ? -2.861 0.943 -12.622 1.00 85.25 88 THR A N 1
ATOM 724 C CA . THR A 1 88 ? -1.827 1.344 -11.665 1.00 85.25 88 THR A CA 1
ATOM 725 C C . THR A 1 88 ? -2.084 2.767 -11.176 1.00 85.25 88 THR A C 1
ATOM 727 O O . THR A 1 88 ? -2.248 2.974 -9.976 1.00 85.25 88 THR A O 1
ATOM 730 N N . GLY A 1 89 ? -2.223 3.738 -12.086 1.00 84.69 89 GLY A N 1
ATOM 731 C CA . GLY A 1 89 ? -2.529 5.124 -11.715 1.00 84.69 89 GLY A CA 1
ATOM 732 C C . GLY A 1 89 ? -3.850 5.266 -10.947 1.00 84.69 89 GLY A C 1
ATOM 733 O O . GLY A 1 89 ? -3.914 5.974 -9.941 1.00 84.69 89 GLY A O 1
ATOM 734 N N . TYR A 1 90 ? -4.890 4.546 -11.374 1.00 88.75 90 TYR A N 1
ATOM 735 C CA . TYR A 1 90 ? -6.198 4.562 -10.722 1.00 88.75 90 TYR A CA 1
ATOM 736 C C . TYR A 1 90 ? -6.157 3.968 -9.307 1.00 88.75 90 TYR A C 1
ATOM 738 O O . TYR A 1 90 ? -6.714 4.550 -8.376 1.00 88.75 90 TYR A O 1
ATOM 746 N N . CYS A 1 91 ? -5.471 2.842 -9.111 1.00 89.38 91 CYS A N 1
ATOM 747 C CA . CYS A 1 91 ? -5.337 2.213 -7.801 1.00 89.38 91 CYS A CA 1
ATOM 748 C C . CYS A 1 91 ? -4.472 3.049 -6.853 1.00 89.38 91 CYS A C 1
ATOM 750 O O . CYS A 1 91 ? -4.850 3.178 -5.692 1.00 89.38 91 CYS A O 1
ATOM 752 N N . TYR A 1 92 ? -3.410 3.709 -7.335 1.00 85.81 92 TYR A N 1
ATOM 753 C CA . TYR A 1 92 ? -2.658 4.694 -6.541 1.00 85.81 92 TYR A CA 1
ATOM 754 C C . TYR A 1 92 ? -3.544 5.832 -6.041 1.00 85.81 92 TYR A C 1
ATOM 756 O O . TYR A 1 92 ? -3.501 6.206 -4.867 1.00 85.81 92 TYR A O 1
ATOM 764 N N . TYR A 1 93 ? -4.379 6.379 -6.922 1.00 86.50 93 TYR A N 1
ATOM 765 C CA . TYR A 1 93 ? -5.348 7.395 -6.533 1.00 86.50 93 TYR A CA 1
ATOM 766 C C . TYR A 1 93 ? -6.344 6.856 -5.493 1.00 86.50 93 TYR A C 1
ATOM 768 O O . TYR A 1 93 ? -6.585 7.502 -4.471 1.00 86.50 93 TYR A O 1
ATOM 776 N N . GLY A 1 94 ? -6.849 5.638 -5.709 1.00 89.12 94 GLY A N 1
ATOM 777 C CA . GLY A 1 94 ? -7.711 4.925 -4.770 1.00 89.12 94 GLY A CA 1
ATOM 778 C C . GLY A 1 94 ? -7.082 4.761 -3.384 1.00 89.12 94 GLY A C 1
ATOM 779 O O . GLY A 1 94 ? -7.716 5.140 -2.404 1.00 89.12 94 GLY A O 1
ATOM 780 N N . GLN A 1 95 ? -5.834 4.284 -3.307 1.00 88.62 95 GLN A N 1
ATOM 781 C CA . GLN A 1 95 ? -5.064 4.107 -2.063 1.00 88.62 95 GLN A CA 1
ATOM 782 C C . GLN A 1 95 ? -4.932 5.419 -1.278 1.00 88.62 95 GLN A C 1
ATOM 784 O O . GLN A 1 95 ? -5.095 5.447 -0.056 1.00 88.62 95 GLN A O 1
ATOM 789 N N . ASN A 1 96 ? -4.663 6.527 -1.973 1.00 85.25 96 ASN A N 1
ATOM 790 C CA . ASN A 1 96 ? -4.544 7.840 -1.342 1.00 85.25 96 ASN A CA 1
ATOM 791 C C . ASN A 1 96 ? -5.882 8.313 -0.757 1.00 85.25 96 ASN A C 1
ATOM 793 O O . ASN A 1 96 ? -5.922 8.786 0.381 1.00 85.25 96 ASN A O 1
ATOM 797 N N . ILE A 1 97 ? -6.985 8.143 -1.497 1.00 89.12 97 ILE A N 1
ATOM 798 C CA . ILE A 1 97 ? -8.326 8.477 -0.998 1.00 89.12 97 ILE A CA 1
ATOM 799 C C . ILE A 1 97 ? -8.686 7.610 0.203 1.00 89.12 97 ILE A C 1
ATOM 801 O O . ILE A 1 97 ? -9.144 8.137 1.215 1.00 89.12 97 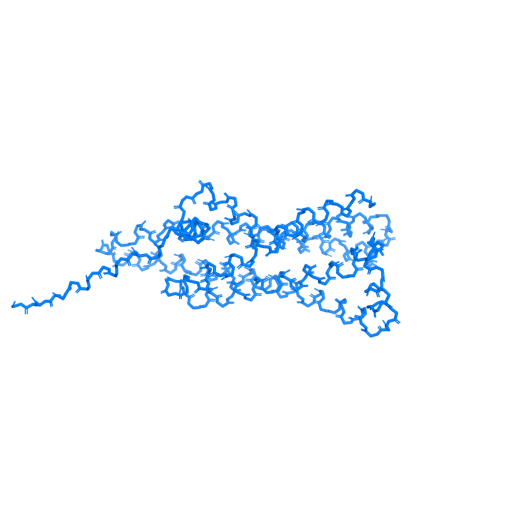ILE A O 1
ATOM 805 N N . THR A 1 98 ? -8.510 6.292 0.114 1.00 90.25 98 THR A N 1
ATOM 806 C CA . THR A 1 98 ? -8.883 5.381 1.202 1.00 90.25 98 THR A CA 1
ATOM 807 C C . THR A 1 98 ? -8.070 5.651 2.454 1.00 90.25 98 THR A C 1
ATOM 809 O O . THR A 1 98 ? -8.644 5.702 3.540 1.00 90.25 98 THR A O 1
ATOM 812 N N . SER A 1 99 ? -6.774 5.926 2.309 1.00 85.50 99 SER A N 1
ATOM 813 C CA . SER A 1 99 ? -5.911 6.339 3.417 1.00 85.50 99 SER A CA 1
ATOM 814 C C . SER A 1 99 ? -6.405 7.634 4.063 1.00 85.50 99 SER A C 1
ATOM 816 O O . SER A 1 99 ? -6.572 7.682 5.280 1.00 85.50 99 SER A O 1
ATOM 818 N N . PHE A 1 100 ? -6.724 8.658 3.264 1.00 86.19 100 PHE A N 1
ATOM 819 C CA . PHE A 1 100 ? -7.285 9.913 3.770 1.00 86.19 100 PHE A CA 1
ATOM 820 C C . PHE A 1 100 ? -8.617 9.704 4.505 1.00 86.19 100 PHE A C 1
ATOM 822 O O . PHE A 1 100 ? -8.788 10.189 5.624 1.00 86.19 100 PHE A O 1
ATOM 829 N N . LEU A 1 101 ? -9.548 8.951 3.911 1.00 88.19 101 LEU A N 1
ATOM 830 C CA . LEU A 1 101 ? -10.848 8.649 4.514 1.00 88.19 101 LEU A CA 1
ATOM 831 C C . LEU A 1 101 ? -10.703 7.867 5.820 1.00 88.19 101 LEU A C 1
ATOM 833 O O . LEU A 1 101 ? -11.451 8.114 6.762 1.00 88.19 101 LEU A O 1
ATOM 837 N N . LEU A 1 102 ? -9.735 6.954 5.899 1.00 87.12 102 LEU A N 1
ATOM 838 C CA . LEU A 1 102 ? -9.449 6.186 7.105 1.00 87.12 102 LEU A CA 1
ATOM 839 C C . LEU A 1 102 ? -8.913 7.102 8.215 1.00 87.12 102 LEU A C 1
ATOM 841 O O . LEU A 1 102 ? -9.385 7.033 9.351 1.00 87.12 102 LEU A O 1
ATOM 845 N N . THR A 1 103 ? -7.994 8.016 7.894 1.00 83.31 103 THR A N 1
ATOM 846 C CA . THR A 1 103 ? -7.507 9.031 8.842 1.00 83.31 103 THR A CA 1
ATOM 847 C C . THR A 1 103 ? -8.632 9.952 9.311 1.00 83.31 103 THR A C 1
ATOM 849 O O . THR A 1 103 ? -8.736 10.219 10.509 1.00 83.31 103 THR A O 1
ATOM 852 N N . LEU A 1 104 ? -9.502 10.396 8.399 1.00 85.81 104 LEU A N 1
ATOM 853 C CA . LEU A 1 104 ? -10.640 11.257 8.714 1.00 85.81 104 LEU A CA 1
ATOM 854 C C . LEU A 1 104 ? -11.660 10.540 9.607 1.00 85.81 104 LEU A C 1
ATOM 856 O O . LEU A 1 104 ? -12.058 11.096 10.626 1.00 85.81 104 LEU A O 1
ATOM 860 N N . ASP A 1 105 ? -12.035 9.299 9.285 1.00 86.62 105 ASP A N 1
ATOM 861 C CA . ASP A 1 105 ? -12.939 8.472 10.100 1.00 86.62 105 ASP A CA 1
ATOM 862 C C . ASP A 1 105 ? -12.412 8.318 11.536 1.00 86.62 105 ASP A C 1
ATOM 864 O O . ASP A 1 105 ? -13.154 8.502 12.505 1.00 86.62 105 ASP A O 1
ATOM 868 N N . ARG A 1 106 ? -11.105 8.071 11.698 1.00 83.94 106 ARG A N 1
ATOM 869 C CA . ARG A 1 106 ? -10.474 7.978 13.023 1.00 83.94 106 ARG A CA 1
ATOM 870 C C . ARG A 1 106 ? -10.410 9.320 13.746 1.00 83.94 106 ARG A C 1
ATOM 872 O O . ARG A 1 106 ? -10.680 9.365 14.945 1.00 83.94 106 ARG A O 1
ATOM 879 N N . PHE A 1 107 ? -10.079 10.401 13.044 1.00 83.06 107 PHE A N 1
ATOM 880 C CA . PHE A 1 107 ? -10.056 11.749 13.612 1.00 83.06 107 PHE A CA 1
ATOM 881 C C . PHE A 1 107 ? -11.438 12.148 14.142 1.00 83.06 107 PHE A C 1
ATOM 883 O O . PHE A 1 107 ? -11.570 12.536 15.302 1.00 83.06 107 PHE A O 1
ATOM 890 N N . VAL A 1 108 ? -12.478 11.953 13.327 1.00 84.81 108 VAL A N 1
ATOM 891 C CA . VAL A 1 108 ? -13.879 12.178 13.702 1.00 84.81 108 VAL A CA 1
ATOM 892 C C . VAL A 1 108 ? -14.248 11.318 14.911 1.00 84.81 108 VAL A C 1
ATOM 894 O O . VAL A 1 108 ? -14.761 11.847 15.893 1.00 84.81 108 VAL A O 1
ATOM 897 N N . SER A 1 109 ? -13.925 10.021 14.903 1.00 81.31 109 SER A N 1
ATOM 898 C CA . 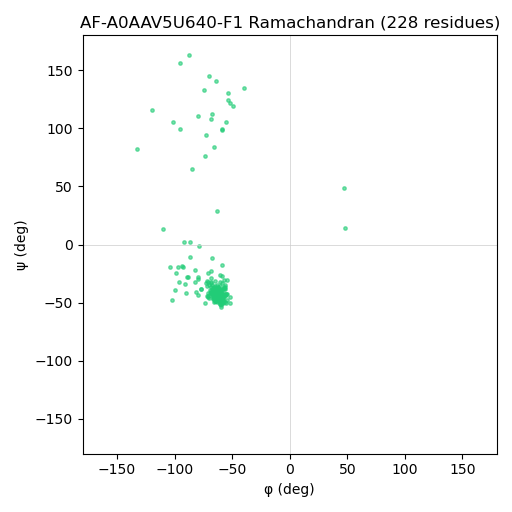SER A 1 109 ? -14.216 9.126 16.031 1.00 81.31 109 SER A CA 1
ATOM 899 C C . SER A 1 109 ? -13.592 9.601 17.350 1.00 81.31 109 SER A C 1
ATOM 901 O O . SER A 1 109 ? -14.220 9.470 18.400 1.00 81.31 109 SER A O 1
ATOM 903 N N . ILE A 1 110 ? -12.379 10.162 17.315 1.00 80.12 110 ILE A N 1
ATOM 904 C CA . ILE A 1 110 ? -11.692 10.672 18.511 1.00 80.12 110 ILE A CA 1
ATOM 905 C C . ILE A 1 110 ? -12.313 11.983 18.985 1.00 80.12 110 ILE A C 1
ATOM 907 O O . ILE A 1 110 ? -12.655 12.096 20.160 1.00 80.12 110 ILE A O 1
ATOM 911 N N . VAL A 1 111 ? -12.491 12.953 18.084 1.00 80.88 111 VAL A N 1
ATOM 912 C CA . VAL A 1 111 ? -13.011 14.285 18.433 1.00 80.88 111 VAL A CA 1
ATOM 913 C C . VAL A 1 111 ? -14.444 14.190 18.963 1.00 80.88 111 VAL A C 1
ATOM 915 O O . VAL A 1 111 ? -14.758 14.740 20.022 1.00 80.88 111 VAL A O 1
ATOM 918 N N . TYR A 1 112 ? -15.310 13.425 18.292 1.00 80.94 112 TYR A N 1
ATOM 919 C CA . TYR A 1 112 ? -16.669 13.189 18.784 1.00 80.94 112 TYR A CA 1
ATOM 920 C C . TYR A 1 112 ? -16.672 12.388 20.089 1.00 80.94 112 TYR A C 1
ATOM 922 O O . TYR A 1 112 ? -17.458 12.698 20.984 1.00 80.94 112 TYR A O 1
ATOM 930 N N . GLY A 1 113 ? -15.770 11.412 20.238 1.00 73.00 113 GLY A N 1
ATOM 931 C CA . GLY A 1 113 ? -15.581 10.683 21.491 1.00 73.00 113 GLY A CA 1
ATOM 932 C C . GLY A 1 113 ? -15.285 11.627 22.658 1.00 73.00 113 GLY A C 1
ATOM 933 O O . GLY A 1 113 ? -15.994 11.600 23.661 1.00 73.00 113 GLY A O 1
ATOM 934 N N . THR A 1 114 ? -14.320 12.536 22.494 1.00 69.38 114 THR A N 1
ATOM 935 C CA . THR A 1 114 ? -13.951 13.508 23.536 1.00 69.38 114 THR A CA 1
ATOM 936 C C . THR A 1 114 ? -15.090 14.456 23.914 1.00 69.38 114 THR A C 1
ATOM 938 O O . THR A 1 114 ? -15.266 14.759 25.094 1.00 69.38 114 THR A O 1
ATOM 941 N N . HIS A 1 115 ? -15.915 14.877 22.950 1.00 70.50 115 HIS A N 1
ATOM 942 C CA . HIS A 1 115 ? -17.070 15.734 23.230 1.00 70.50 115 HIS A CA 1
ATOM 943 C C . HIS A 1 115 ? -18.173 15.007 24.011 1.00 70.50 115 HIS A C 1
ATOM 945 O O . HIS A 1 115 ? -18.766 15.588 24.918 1.00 70.50 115 HIS A O 1
ATOM 951 N N . VAL A 1 116 ? -18.436 13.733 23.706 1.00 67.62 116 VAL A N 1
ATOM 952 C CA . VAL A 1 116 ? -19.433 12.930 24.434 1.00 67.62 116 VAL A CA 1
ATOM 953 C C . VAL A 1 116 ? -18.939 12.568 25.840 1.00 67.62 116 VAL A C 1
ATOM 955 O O . VAL A 1 116 ? -19.729 12.552 26.785 1.00 67.62 116 VAL A O 1
ATOM 958 N N . GLU A 1 117 ? -17.636 12.322 26.010 1.00 60.62 117 GLU A N 1
ATOM 959 C CA . GLU A 1 117 ? -17.028 12.070 27.323 1.00 60.62 117 GLU A CA 1
ATOM 960 C C . GLU A 1 117 ? -17.112 13.279 28.258 1.00 60.62 117 GLU A C 1
ATOM 962 O O . GLU A 1 117 ? -17.403 13.098 29.442 1.00 60.62 117 GLU A O 1
ATOM 967 N N . ALA A 1 118 ? -16.960 14.500 27.733 1.00 61.12 118 ALA A N 1
ATOM 968 C CA . ALA A 1 118 ? -17.145 15.728 28.508 1.00 61.12 118 ALA A CA 1
ATOM 969 C C . ALA A 1 118 ? -18.561 15.846 29.111 1.00 61.12 118 ALA A C 1
ATOM 971 O O . ALA A 1 118 ? -18.739 16.464 30.157 1.00 61.12 118 ALA A O 1
ATOM 972 N N . ILE A 1 119 ? -19.561 15.217 28.484 1.00 64.69 119 ILE A N 1
ATOM 973 C CA . ILE A 1 119 ? -20.972 15.290 28.889 1.00 64.69 119 ILE A CA 1
ATOM 974 C C . ILE A 1 119 ? -21.365 14.134 29.834 1.00 64.69 119 ILE A C 1
ATOM 976 O O . ILE A 1 119 ? -22.354 14.229 30.557 1.00 64.69 119 ILE A O 1
ATOM 980 N N . SER A 1 120 ? -20.602 13.034 29.890 1.00 62.06 120 SER A N 1
ATOM 981 C CA . SER A 1 120 ? -21.009 11.803 30.590 1.00 62.06 120 SER A CA 1
ATOM 982 C C . SER A 1 120 ? -19.889 11.241 31.491 1.00 62.06 120 SER A C 1
ATOM 984 O O . SER A 1 120 ? -19.206 10.266 31.163 1.00 62.06 120 SER A O 1
ATOM 986 N N . LEU A 1 121 ? -19.752 11.796 32.700 1.00 59.38 121 LEU A N 1
ATOM 987 C CA . LEU A 1 121 ? -18.796 11.327 33.720 1.00 59.38 121 LEU A CA 1
ATOM 988 C C . LEU A 1 121 ? -19.118 9.925 34.297 1.00 59.38 121 LEU A C 1
ATOM 990 O O . LEU A 1 121 ? -18.285 9.311 34.956 1.00 59.38 121 LEU A O 1
ATOM 994 N N . ILE A 1 122 ? -20.301 9.359 34.033 1.00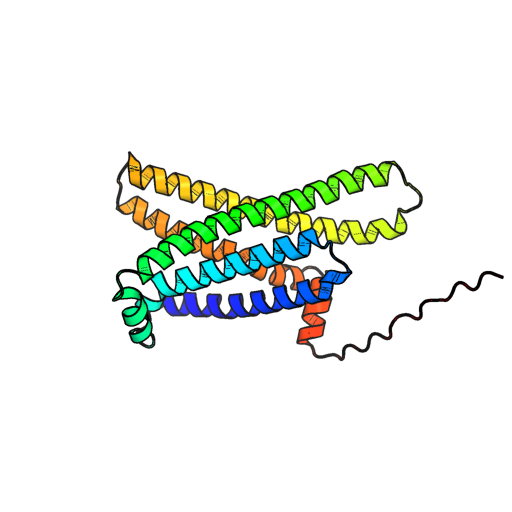 57.25 122 ILE A N 1
ATOM 995 C CA . ILE A 1 122 ? -20.746 8.086 34.641 1.00 57.25 122 ILE A CA 1
ATOM 996 C C . ILE A 1 122 ? -20.391 6.850 33.777 1.00 57.25 122 ILE A C 1
ATOM 998 O O . ILE A 1 122 ? -20.265 5.740 34.297 1.00 57.25 122 ILE A O 1
ATOM 1002 N N . ARG A 1 123 ? -20.107 6.999 32.471 1.00 57.94 123 ARG A N 1
ATOM 1003 C CA . ARG A 1 123 ? -19.701 5.876 31.582 1.00 57.94 123 ARG A CA 1
ATOM 1004 C C . ARG A 1 123 ? -18.197 5.551 31.572 1.00 57.94 123 ARG A C 1
ATOM 1006 O O . ARG A 1 123 ? -17.777 4.628 30.868 1.00 57.94 123 ARG A O 1
ATOM 1013 N N . ILE A 1 124 ? -17.390 6.244 32.377 1.00 55.56 124 ILE A N 1
ATOM 1014 C CA . ILE A 1 124 ? -15.912 6.265 32.322 1.00 55.56 124 ILE A CA 1
ATOM 1015 C C . ILE A 1 124 ? -15.248 4.872 32.384 1.00 55.56 124 ILE A C 1
ATOM 1017 O O . ILE A 1 124 ? -14.194 4.660 31.781 1.00 55.56 124 ILE A O 1
ATOM 1021 N N . ARG A 1 125 ? -15.845 3.874 33.056 1.00 56.09 125 ARG A N 1
ATOM 1022 C CA . ARG A 1 125 ? -15.236 2.528 33.146 1.00 56.09 125 ARG A CA 1
ATOM 1023 C C . ARG A 1 125 ? -15.290 1.723 31.841 1.00 56.09 125 ARG A C 1
ATOM 1025 O O . ARG A 1 125 ? -14.349 0.977 31.587 1.00 56.09 125 ARG A O 1
ATOM 1032 N N . LYS A 1 126 ? -16.330 1.868 31.006 1.00 54.56 126 LYS A N 1
ATOM 1033 C CA . LYS A 1 126 ? -16.406 1.165 29.704 1.00 54.56 126 LYS A CA 1
ATOM 1034 C C . LYS A 1 126 ? -15.567 1.852 28.620 1.00 54.56 126 LYS A C 1
ATOM 1036 O O . LYS A 1 126 ? -15.000 1.171 27.772 1.00 54.56 126 LYS A O 1
ATOM 1041 N N . LEU A 1 127 ? -15.408 3.171 28.705 1.00 53.28 127 LEU A N 1
ATOM 1042 C CA . LEU A 1 127 ? -14.649 3.972 27.740 1.00 53.28 127 LEU A CA 1
ATOM 1043 C C . LEU A 1 127 ? -13.127 3.768 27.831 1.00 53.28 127 LEU A C 1
ATOM 1045 O O . LEU A 1 127 ? -12.435 3.769 26.816 1.00 53.28 127 LEU A O 1
ATOM 1049 N N . LYS A 1 128 ? -12.595 3.477 29.028 1.00 58.53 128 LYS A N 1
ATOM 1050 C CA . LYS A 1 128 ? -11.146 3.299 29.254 1.00 58.53 128 LYS A CA 1
ATOM 1051 C C . LYS A 1 128 ? -10.511 2.154 28.446 1.00 58.53 128 LYS A C 1
ATOM 1053 O O . LYS A 1 128 ? -9.307 2.181 28.195 1.00 58.53 128 LYS A O 1
ATOM 1058 N N . TYR A 1 129 ? -11.290 1.132 28.079 1.00 59.56 129 TYR A N 1
ATOM 1059 C CA . TYR A 1 129 ? -10.821 0.041 27.215 1.00 59.56 129 TYR A CA 1
ATOM 1060 C C . TYR A 1 129 ? -10.859 0.437 25.734 1.00 59.56 129 TYR A C 1
ATOM 1062 O O . TYR A 1 129 ? -9.913 0.158 24.998 1.00 59.56 129 TYR A O 1
ATOM 1070 N N . GLN A 1 130 ? -11.921 1.134 25.324 1.00 64.19 130 GLN A N 1
ATOM 1071 C CA . GLN A 1 130 ? -12.126 1.588 23.952 1.00 64.19 130 GLN A CA 1
ATOM 1072 C C . GLN A 1 130 ? -11.071 2.634 23.548 1.00 64.19 130 GLN A C 1
ATOM 1074 O O . GLN A 1 130 ? -10.469 2.512 22.486 1.00 64.19 130 GLN A O 1
ATOM 1079 N N . SER A 1 131 ? -10.689 3.537 24.461 1.00 67.25 131 SER A N 1
ATOM 1080 C CA . SER A 1 131 ? -9.689 4.574 24.164 1.00 67.25 131 SER A CA 1
ATOM 1081 C C . SER A 1 131 ? -8.282 4.034 23.867 1.00 67.25 131 SER A C 1
ATOM 1083 O O . SER A 1 131 ? -7.554 4.613 23.060 1.00 67.25 131 SER A O 1
ATOM 1085 N N . LYS A 1 132 ? -7.880 2.900 24.467 1.00 68.88 132 LYS A N 1
ATOM 1086 C CA . LYS A 1 132 ? -6.583 2.268 24.152 1.00 68.88 132 LYS A CA 1
ATOM 1087 C C . LYS A 1 132 ? -6.562 1.708 22.734 1.00 68.88 132 LYS A C 1
ATOM 1089 O O . LYS A 1 132 ? -5.562 1.857 22.038 1.00 68.88 132 LYS A O 1
ATOM 1094 N N . LEU A 1 133 ? -7.658 1.070 22.330 1.00 71.75 133 LEU A N 1
ATOM 1095 C CA . LEU A 1 133 ? -7.826 0.518 20.992 1.00 71.75 133 LEU A CA 1
ATOM 1096 C C . LEU A 1 133 ? -7.828 1.639 19.947 1.00 71.75 133 LEU A C 1
ATOM 1098 O O . LEU A 1 133 ? -7.067 1.580 18.981 1.00 71.75 133 LEU A O 1
ATOM 1102 N N . ASP A 1 134 ? -8.601 2.694 20.199 1.00 72.38 134 ASP A N 1
ATOM 1103 C CA . ASP A 1 134 ? -8.706 3.846 19.306 1.00 72.38 134 ASP A CA 1
ATOM 1104 C C . ASP A 1 134 ? -7.366 4.572 19.148 1.00 72.38 134 ASP A C 1
ATOM 1106 O O . ASP A 1 134 ? -7.000 4.947 18.035 1.00 72.38 134 ASP A O 1
ATOM 1110 N N . ARG A 1 135 ? -6.567 4.682 20.221 1.00 71.62 135 ARG A N 1
ATOM 1111 C CA . ARG A 1 135 ? -5.224 5.279 20.153 1.00 71.62 135 ARG A CA 1
ATOM 1112 C C . ARG A 1 135 ? -4.264 4.464 19.288 1.00 71.62 135 ARG A C 1
ATOM 1114 O O . ARG A 1 135 ? -3.522 5.049 18.502 1.00 71.62 135 ARG A O 1
ATOM 1121 N N . SER A 1 136 ? -4.265 3.134 19.408 1.00 73.94 136 SER A N 1
ATOM 1122 C CA . SER A 1 136 ? -3.438 2.277 18.548 1.00 73.94 136 SER A CA 1
ATOM 1123 C C . SER A 1 136 ? -3.845 2.402 17.082 1.00 73.94 136 SER A C 1
ATOM 1125 O O . SER A 1 136 ? -2.982 2.573 16.225 1.00 73.94 136 SER A O 1
ATOM 1127 N N . PHE A 1 137 ? -5.148 2.388 16.791 1.00 73.31 137 PHE A N 1
ATOM 1128 C CA . PHE A 1 137 ? -5.639 2.574 15.427 1.00 73.31 137 PHE A CA 1
ATOM 1129 C C . PHE A 1 137 ? -5.333 3.960 14.868 1.00 73.31 137 PHE A C 1
ATOM 1131 O O . PHE A 1 137 ? -4.981 4.069 13.697 1.00 73.31 137 PHE A O 1
ATOM 1138 N N . PHE A 1 138 ? -5.416 5.009 15.683 1.00 75.81 138 PHE A N 1
ATOM 1139 C CA . PHE A 1 138 ? -5.057 6.359 15.266 1.00 75.81 138 PHE A CA 1
ATOM 1140 C C . PHE A 1 138 ? -3.588 6.468 14.881 1.00 75.81 138 PHE A C 1
ATOM 1142 O O . PHE A 1 138 ? -3.293 6.983 13.811 1.00 75.81 138 PHE A O 1
ATOM 1149 N N . ILE A 1 139 ? -2.679 5.934 15.704 1.00 74.62 139 ILE A N 1
ATOM 1150 C CA . ILE A 1 139 ? -1.243 5.942 15.392 1.00 74.62 139 ILE A CA 1
ATOM 1151 C C . ILE A 1 139 ? -0.994 5.223 14.067 1.00 74.62 139 ILE A C 1
ATOM 1153 O O . ILE A 1 139 ? -0.309 5.766 13.208 1.00 74.62 139 ILE A O 1
ATOM 1157 N N . ILE A 1 140 ? -1.607 4.052 13.864 1.00 78.06 140 ILE A N 1
ATOM 1158 C CA . ILE A 1 140 ? -1.488 3.311 12.602 1.00 78.06 140 ILE A CA 1
ATOM 1159 C C . ILE A 1 140 ? -1.991 4.164 11.432 1.00 78.06 140 ILE A C 1
ATOM 1161 O O . ILE A 1 140 ? -1.277 4.353 10.455 1.00 78.06 140 ILE A O 1
ATOM 1165 N N . SER A 1 141 ? -3.187 4.736 11.550 1.00 75.12 141 SER A N 1
ATOM 1166 C CA . SER A 1 141 ? -3.810 5.548 10.495 1.00 75.12 141 SER A CA 1
ATOM 1167 C C . SER A 1 141 ? -3.012 6.815 10.184 1.00 75.12 141 SER A C 1
ATOM 1169 O O . SER A 1 141 ? -2.944 7.245 9.037 1.00 75.12 141 SER A O 1
ATOM 1171 N N . PHE A 1 142 ? -2.385 7.408 11.198 1.00 75.44 142 PHE A N 1
ATOM 1172 C CA . PHE A 1 142 ? -1.515 8.567 11.055 1.00 75.44 142 PHE A CA 1
ATOM 1173 C C . PHE A 1 142 ? -0.194 8.200 10.375 1.00 75.44 142 PHE A C 1
ATOM 1175 O O . PHE A 1 142 ? 0.245 8.907 9.474 1.00 75.44 142 PHE A O 1
ATOM 1182 N N . CYS A 1 143 ? 0.415 7.066 10.732 1.00 78.69 143 CYS A N 1
ATOM 1183 C CA . CYS A 1 143 ? 1.593 6.556 10.033 1.00 78.69 143 CYS A CA 1
ATOM 1184 C C . CYS A 1 143 ? 1.295 6.290 8.551 1.00 78.69 143 CYS A C 1
ATOM 1186 O O . CYS A 1 143 ? 2.095 6.674 7.701 1.00 78.69 143 CYS A O 1
ATOM 1188 N N . ILE A 1 144 ? 0.134 5.698 8.239 1.00 79.88 144 ILE A N 1
ATOM 1189 C CA . ILE A 1 144 ? -0.321 5.489 6.855 1.00 79.88 144 ILE A CA 1
ATOM 1190 C C . ILE A 1 144 ? -0.475 6.834 6.139 1.00 79.88 144 ILE A C 1
ATOM 1192 O O . ILE A 1 144 ? 0.035 7.007 5.039 1.00 79.88 144 ILE A O 1
ATOM 1196 N N . PHE A 1 145 ? -1.107 7.817 6.778 1.00 78.38 145 PHE A N 1
ATOM 1197 C CA . PHE A 1 145 ? -1.260 9.154 6.208 1.00 78.38 145 PHE A CA 1
ATOM 1198 C C . PHE A 1 145 ? 0.079 9.835 5.893 1.00 78.38 145 PHE A C 1
ATOM 1200 O O . PHE A 1 145 ? 0.251 10.391 4.808 1.00 78.38 145 PHE A O 1
ATOM 1207 N N . VAL A 1 146 ? 1.042 9.780 6.817 1.00 81.50 146 VAL A N 1
ATOM 1208 C CA . VAL A 1 146 ? 2.384 10.352 6.618 1.00 81.50 146 VAL A CA 1
ATOM 1209 C C . VAL A 1 146 ? 3.107 9.649 5.469 1.00 81.50 146 VAL A C 1
ATOM 1211 O O . VAL A 1 146 ? 3.684 10.314 4.609 1.00 81.50 146 VAL A O 1
ATOM 1214 N N . ALA A 1 147 ? 3.025 8.320 5.413 1.00 81.75 147 ALA A N 1
ATOM 1215 C CA . ALA A 1 147 ? 3.561 7.521 4.318 1.00 81.75 147 ALA A CA 1
ATOM 1216 C C . ALA A 1 147 ? 2.968 7.928 2.956 1.00 81.75 147 ALA A C 1
ATOM 1218 O O . ALA A 1 147 ? 3.713 8.198 2.013 1.00 81.75 147 ALA A O 1
ATOM 1219 N N . GLN A 1 148 ? 1.641 8.060 2.862 1.00 81.00 148 GLN A N 1
ATOM 1220 C CA . GLN A 1 148 ? 0.998 8.490 1.617 1.00 81.00 148 GLN A CA 1
ATOM 1221 C C . GLN A 1 148 ? 1.318 9.942 1.253 1.00 81.00 148 GLN A C 1
ATOM 1223 O O . GLN A 1 148 ? 1.516 10.259 0.082 1.00 81.00 148 GLN A O 1
ATOM 1228 N N . SER A 1 149 ? 1.457 10.822 2.246 1.00 84.12 149 SER A N 1
ATOM 1229 C CA . SER A 1 149 ? 1.891 12.205 2.015 1.00 84.12 149 SER A CA 1
ATOM 1230 C C . SER A 1 149 ? 3.286 12.249 1.386 1.00 84.12 149 SER A C 1
ATOM 1232 O O . SER A 1 149 ? 3.525 13.023 0.460 1.00 84.12 149 SER A O 1
ATOM 1234 N N . PHE A 1 150 ? 4.196 11.377 1.831 1.00 86.06 150 PHE A N 1
ATOM 1235 C CA . PHE A 1 150 ? 5.520 11.252 1.227 1.00 86.06 150 PHE A CA 1
ATOM 1236 C C . PHE A 1 150 ? 5.450 10.732 -0.214 1.00 86.06 150 PHE A C 1
ATOM 1238 O O . PHE A 1 150 ? 6.104 11.296 -1.089 1.00 86.06 150 PHE A O 1
ATOM 1245 N N . ASN A 1 151 ? 4.614 9.724 -0.495 1.00 84.25 151 ASN A N 1
ATOM 1246 C CA . ASN A 1 151 ? 4.394 9.246 -1.866 1.00 84.25 151 ASN A CA 1
ATOM 1247 C C . ASN A 1 151 ? 3.927 10.369 -2.800 1.00 84.25 151 ASN A C 1
ATOM 1249 O O . ASN A 1 151 ? 4.460 10.512 -3.898 1.00 84.25 151 ASN A O 1
ATOM 1253 N N . ILE A 1 152 ? 2.986 11.206 -2.356 1.00 86.38 152 ILE A N 1
ATOM 1254 C CA . ILE A 1 152 ? 2.500 12.351 -3.137 1.00 86.38 152 ILE A CA 1
ATOM 1255 C C . ILE A 1 152 ? 3.640 13.333 -3.448 1.00 86.38 152 ILE A C 1
ATOM 1257 O O . ILE A 1 152 ? 3.766 13.788 -4.585 1.00 86.38 152 ILE A O 1
ATOM 1261 N N . ILE A 1 153 ? 4.510 13.625 -2.475 1.00 89.56 153 ILE A N 1
ATOM 1262 C CA . ILE A 1 153 ? 5.681 14.492 -2.684 1.00 89.56 153 ILE A CA 1
ATOM 1263 C C . ILE A 1 153 ? 6.622 13.894 -3.738 1.00 89.56 153 ILE A C 1
ATOM 1265 O O . ILE A 1 153 ? 7.049 14.605 -4.648 1.00 89.56 153 ILE A O 1
ATOM 1269 N N . VAL A 1 154 ? 6.919 12.591 -3.659 1.00 86.88 154 VAL A N 1
ATOM 1270 C CA . VAL A 1 154 ? 7.775 11.908 -4.646 1.00 86.88 154 VAL A CA 1
ATOM 1271 C C . VAL A 1 154 ? 7.153 11.964 -6.044 1.00 86.88 154 VAL A C 1
ATOM 1273 O O . VAL A 1 154 ? 7.867 12.220 -7.011 1.00 86.88 154 VAL A O 1
ATOM 1276 N N . VAL A 1 155 ? 5.831 11.806 -6.166 1.00 86.19 155 VAL A N 1
ATOM 1277 C CA . VAL A 1 155 ? 5.110 11.932 -7.446 1.00 86.19 155 VAL A CA 1
ATOM 1278 C C . VAL A 1 155 ? 5.186 13.356 -8.007 1.00 86.19 155 VAL A C 1
ATOM 1280 O O . VAL A 1 155 ? 5.397 13.526 -9.210 1.00 86.19 155 VAL A O 1
ATOM 1283 N N . PHE A 1 156 ? 5.057 14.388 -7.167 1.00 90.31 156 PHE A N 1
ATOM 1284 C CA . PHE A 1 156 ? 5.222 15.777 -7.608 1.00 90.31 156 PHE A CA 1
ATOM 1285 C C . PHE A 1 156 ? 6.643 16.059 -8.092 1.00 90.31 156 PHE A C 1
ATOM 1287 O O . PHE A 1 156 ? 6.812 16.654 -9.156 1.00 90.31 156 PHE A O 1
ATOM 1294 N N . LEU A 1 157 ? 7.658 15.589 -7.360 1.00 90.19 157 LEU A N 1
ATOM 1295 C CA . LEU A 1 157 ? 9.053 15.699 -7.784 1.00 90.19 157 LEU A CA 1
ATOM 1296 C C . LEU A 1 157 ? 9.274 14.974 -9.113 1.00 90.19 157 LEU A C 1
ATOM 1298 O O . LEU A 1 157 ? 9.815 15.562 -10.045 1.00 90.19 157 LEU A O 1
ATOM 1302 N N . PHE A 1 158 ? 8.796 13.735 -9.239 1.00 87.62 158 PHE A N 1
ATOM 1303 C CA . PHE A 1 158 ? 8.866 12.978 -10.487 1.00 87.62 158 PHE A CA 1
ATOM 1304 C C . PHE A 1 158 ? 8.237 13.751 -11.653 1.00 87.62 158 PHE A C 1
ATOM 1306 O O . PHE A 1 158 ? 8.869 13.907 -12.693 1.00 87.62 158 PHE A O 1
ATOM 1313 N N . SER A 1 159 ? 7.037 14.302 -11.458 1.00 87.38 159 SER A N 1
ATOM 1314 C CA . S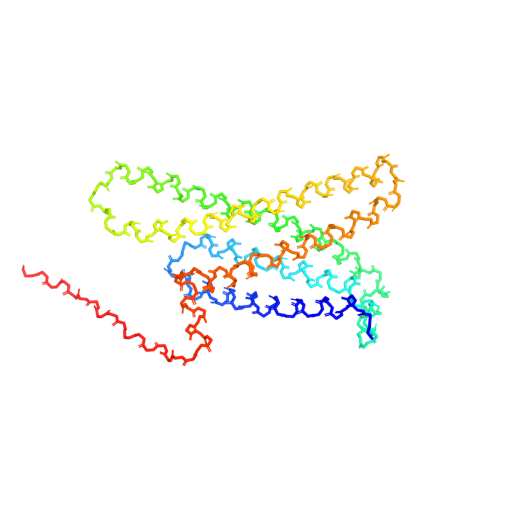ER A 1 159 ? 6.324 15.076 -12.482 1.00 87.38 159 SER A CA 1
ATOM 1315 C C . SER A 1 159 ? 7.080 16.349 -12.873 1.00 87.38 159 SER A C 1
ATOM 1317 O O . SER A 1 159 ? 7.195 16.659 -14.056 1.00 87.38 159 SER A O 1
ATOM 1319 N N . TYR A 1 160 ? 7.650 17.060 -11.898 1.00 92.56 160 TYR A N 1
ATOM 1320 C CA . TYR A 1 160 ? 8.482 18.239 -12.136 1.00 92.56 160 TYR A CA 1
ATOM 1321 C C . TYR A 1 160 ? 9.712 17.901 -12.988 1.00 92.56 160 TYR A C 1
ATOM 1323 O O . TYR A 1 160 ? 9.958 18.542 -14.011 1.00 92.56 160 TYR A O 1
ATOM 1331 N N . TYR A 1 161 ? 10.466 16.867 -12.604 1.00 92.00 161 TYR A N 1
ATOM 1332 C CA . TYR A 1 161 ? 11.666 16.469 -13.340 1.00 92.00 161 TYR A CA 1
ATOM 1333 C C . TYR A 1 161 ? 11.344 15.886 -14.716 1.00 92.00 161 TYR A C 1
ATOM 1335 O O . TYR A 1 161 ? 12.124 16.083 -15.642 1.00 92.00 161 TYR A O 1
ATOM 1343 N N . PHE A 1 162 ? 10.203 15.214 -14.867 1.00 86.94 162 PHE A N 1
ATOM 1344 C CA . PHE A 1 162 ? 9.757 14.669 -16.144 1.00 86.94 162 PHE A CA 1
ATOM 1345 C C . PHE A 1 162 ? 9.316 15.760 -17.129 1.00 86.94 162 PHE A C 1
ATOM 1347 O O . PHE A 1 162 ? 9.699 15.713 -18.294 1.00 86.94 162 PHE A O 1
ATOM 1354 N N . VAL A 1 163 ? 8.533 16.745 -16.671 1.00 91.81 163 VAL A N 1
ATOM 1355 C CA . VAL A 1 163 ? 7.916 17.754 -17.552 1.00 91.81 163 VAL A CA 1
ATOM 1356 C C . VAL A 1 163 ? 8.798 18.986 -17.752 1.00 91.81 163 VAL A C 1
ATOM 1358 O O . VAL A 1 163 ? 8.864 19.502 -18.864 1.00 91.81 163 VAL A O 1
ATOM 1361 N N . LEU A 1 164 ? 9.449 19.486 -16.696 1.00 93.69 164 LEU A N 1
ATOM 1362 C CA . LEU A 1 164 ? 10.122 20.792 -16.725 1.00 93.69 164 LEU A CA 1
ATOM 1363 C C . LEU A 1 164 ? 11.641 20.682 -16.869 1.00 93.69 164 LEU A C 1
ATOM 1365 O O . LEU A 1 164 ? 12.224 21.384 -17.688 1.00 93.69 164 LEU A O 1
ATOM 1369 N N . ALA A 1 165 ? 12.289 19.828 -16.07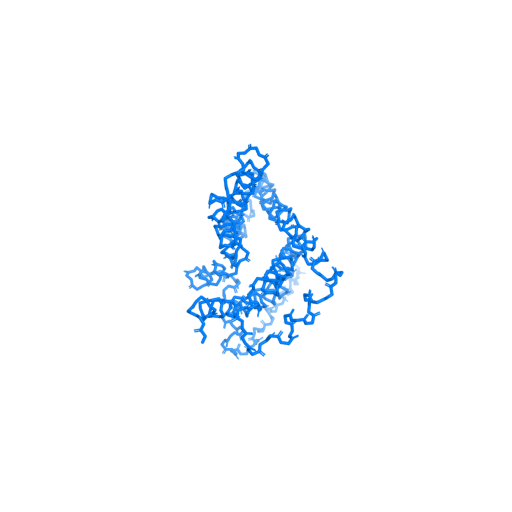2 1.00 94.31 165 ALA A N 1
ATOM 1370 C CA . ALA A 1 165 ? 13.755 19.755 -16.046 1.00 94.31 165 ALA A CA 1
ATOM 1371 C C . ALA A 1 165 ? 14.347 18.764 -17.065 1.00 94.31 165 ALA A C 1
ATOM 1373 O O . ALA A 1 165 ? 15.481 18.944 -17.498 1.00 94.31 165 ALA A O 1
ATOM 1374 N N . TYR A 1 166 ? 13.595 17.716 -17.416 1.00 93.88 166 TYR A N 1
ATOM 1375 C CA . TYR A 1 166 ? 13.977 16.625 -18.319 1.00 93.88 166 TYR A CA 1
ATOM 1376 C C . TYR A 1 166 ? 15.375 16.025 -18.045 1.00 93.88 166 TYR A C 1
ATOM 1378 O O . TYR A 1 166 ? 16.187 15.825 -18.947 1.00 93.88 166 TYR A O 1
ATOM 1386 N N . ASP A 1 167 ? 15.673 15.704 -16.783 1.00 93.00 167 ASP A N 1
ATOM 1387 C CA . ASP A 1 167 ? 16.906 14.997 -16.408 1.00 93.00 167 ASP A CA 1
ATOM 1388 C C . ASP A 1 167 ? 16.657 13.486 -16.301 1.00 93.00 167 ASP A C 1
ATOM 1390 O O . ASP A 1 167 ? 16.177 12.977 -15.283 1.00 93.00 167 ASP A O 1
ATOM 1394 N N . ALA A 1 168 ? 17.025 12.751 -17.354 1.00 90.81 168 ALA A N 1
ATOM 1395 C CA . ALA A 1 168 ? 16.826 11.306 -17.453 1.00 90.81 168 ALA A CA 1
ATOM 1396 C C . ALA A 1 168 ? 17.455 10.511 -16.293 1.00 90.81 168 ALA A C 1
ATOM 1398 O O . ALA A 1 168 ? 16.885 9.506 -15.856 1.00 90.81 168 ALA A O 1
ATOM 1399 N N . LYS A 1 169 ? 18.607 10.950 -15.760 1.00 94.06 169 LYS A N 1
ATOM 1400 C CA . LYS A 1 169 ? 19.279 10.248 -14.655 1.00 94.06 169 LYS A CA 1
ATOM 1401 C C . LYS A 1 169 ? 18.478 10.396 -13.366 1.00 94.06 169 LYS A C 1
ATOM 1403 O O . LYS A 1 169 ? 18.237 9.405 -12.673 1.00 94.06 169 LYS A O 1
ATOM 1408 N N . THR A 1 170 ? 18.029 11.613 -13.074 1.00 91.19 170 THR A N 1
ATOM 1409 C CA . THR A 1 170 ? 17.201 11.903 -11.898 1.00 91.19 170 THR A CA 1
ATOM 1410 C C . THR A 1 170 ? 15.837 11.217 -11.992 1.00 91.19 170 THR A C 1
ATOM 1412 O O . THR A 1 170 ? 15.389 10.630 -11.009 1.00 91.19 170 THR A O 1
ATOM 1415 N N . ILE A 1 171 ? 15.221 11.179 -13.179 1.00 85.88 171 ILE A N 1
ATOM 1416 C CA . ILE A 1 171 ? 13.967 10.447 -13.427 1.00 85.88 171 ILE A CA 1
ATOM 1417 C C . ILE A 1 171 ? 14.126 8.953 -13.106 1.00 85.88 171 ILE A C 1
ATOM 1419 O O . ILE A 1 171 ? 13.270 8.380 -12.435 1.00 85.88 171 ILE A O 1
ATOM 1423 N N . GLY A 1 172 ? 15.229 8.319 -13.520 1.00 85.00 172 GLY A N 1
ATOM 1424 C CA . GLY A 1 172 ? 15.490 6.905 -13.222 1.00 85.00 172 GLY A CA 1
ATOM 1425 C C . GLY A 1 172 ? 15.631 6.612 -11.722 1.00 85.00 172 GLY A C 1
ATOM 1426 O O . GLY A 1 172 ? 15.077 5.628 -11.219 1.00 85.00 172 GLY A O 1
ATOM 1427 N N . VAL A 1 173 ? 16.324 7.489 -10.988 1.00 87.19 173 VAL A N 1
ATOM 1428 C CA . VAL A 1 173 ? 16.459 7.384 -9.525 1.00 87.19 173 VAL A CA 1
ATOM 1429 C C . VAL A 1 173 ? 15.110 7.591 -8.839 1.00 87.19 173 VAL A C 1
ATOM 1431 O O . VAL A 1 173 ? 14.726 6.776 -8.003 1.00 87.19 173 VAL A O 1
ATOM 1434 N N . LEU A 1 174 ? 14.361 8.628 -9.221 1.00 85.56 174 LEU A N 1
ATOM 1435 C CA . LEU A 1 174 ? 13.037 8.909 -8.663 1.00 85.56 174 LEU A CA 1
ATOM 1436 C C . LEU A 1 174 ? 12.048 7.779 -8.936 1.00 85.56 174 LEU A C 1
ATOM 1438 O O . LEU A 1 174 ? 11.305 7.415 -8.035 1.00 85.56 174 LEU A O 1
ATOM 1442 N N . ASN A 1 175 ? 12.073 7.178 -10.126 1.00 83.25 175 ASN A N 1
ATOM 1443 C CA . ASN A 1 175 ? 11.226 6.031 -10.445 1.00 83.25 175 ASN A CA 1
ATOM 1444 C C . ASN A 1 175 ? 11.556 4.811 -9.566 1.00 83.25 175 ASN A C 1
ATOM 1446 O O . ASN A 1 175 ? 10.661 4.106 -9.097 1.00 83.25 175 ASN A O 1
ATOM 1450 N N . SER A 1 176 ? 12.845 4.590 -9.293 1.00 82.50 176 SER A N 1
ATOM 1451 C CA . SER A 1 176 ? 13.291 3.526 -8.387 1.00 82.50 176 SER A CA 1
ATOM 1452 C C . SER A 1 176 ? 12.810 3.794 -6.960 1.00 82.50 176 SER A C 1
ATOM 1454 O O . SER A 1 176 ? 12.198 2.921 -6.350 1.00 82.50 176 SER A O 1
ATOM 1456 N N . ILE A 1 177 ? 13.020 5.016 -6.453 1.00 84.88 177 ILE A N 1
ATOM 1457 C CA . ILE A 1 177 ? 12.546 5.435 -5.128 1.00 84.88 177 ILE A CA 1
ATOM 1458 C C . ILE A 1 177 ? 11.031 5.278 -5.038 1.00 84.88 177 ILE A C 1
ATOM 1460 O O . ILE A 1 177 ? 10.572 4.627 -4.112 1.00 84.88 177 ILE A O 1
ATOM 1464 N N . LEU A 1 178 ? 10.275 5.798 -6.007 1.00 83.81 178 LEU A N 1
ATOM 1465 C CA . LEU A 1 178 ? 8.814 5.735 -6.044 1.00 83.81 178 LEU A CA 1
ATOM 1466 C C . LEU A 1 178 ? 8.304 4.292 -5.997 1.00 83.81 178 LEU A C 1
ATOM 1468 O O . LEU A 1 178 ? 7.367 3.998 -5.260 1.00 83.81 178 LEU A O 1
ATOM 1472 N N . THR A 1 179 ? 8.937 3.389 -6.750 1.00 81.06 179 THR A N 1
ATOM 1473 C CA . THR A 1 179 ? 8.576 1.965 -6.754 1.00 81.06 179 THR A CA 1
ATOM 1474 C C . THR A 1 179 ? 8.825 1.342 -5.379 1.00 81.06 179 THR A C 1
ATOM 1476 O O . THR A 1 179 ? 7.925 0.730 -4.809 1.00 81.06 179 THR A O 1
ATOM 1479 N N . TYR A 1 180 ? 10.009 1.562 -4.796 1.00 81.12 180 TYR A N 1
ATOM 1480 C CA . TYR A 1 180 ? 10.350 1.027 -3.475 1.00 81.12 180 TYR A CA 1
ATOM 1481 C C . TYR A 1 180 ? 9.501 1.625 -2.350 1.00 81.12 180 TYR A C 1
ATOM 1483 O O . TYR A 1 180 ? 9.030 0.890 -1.485 1.00 81.12 180 TYR A O 1
ATOM 1491 N N . THR A 1 181 ? 9.297 2.942 -2.334 1.00 81.50 181 THR A N 1
ATOM 1492 C CA . THR A 1 181 ? 8.493 3.606 -1.303 1.00 81.50 181 THR A CA 1
ATOM 1493 C C . THR A 1 181 ? 7.038 3.202 -1.425 1.00 81.50 181 THR A C 1
ATOM 1495 O O . THR A 1 181 ? 6.420 2.886 -0.414 1.00 81.50 181 THR A O 1
ATOM 1498 N N . SER A 1 182 ? 6.505 3.114 -2.645 1.00 79.56 182 SER A N 1
ATOM 1499 C CA . SER A 1 182 ? 5.171 2.569 -2.864 1.00 79.56 182 SER A CA 1
ATOM 1500 C C . SER A 1 182 ? 5.052 1.146 -2.340 1.00 79.56 182 SER A C 1
ATOM 1502 O O . SER A 1 182 ? 4.110 0.873 -1.608 1.00 79.56 182 SER A O 1
ATOM 1504 N N . ASP A 1 183 ? 5.991 0.248 -2.635 1.00 77.31 183 ASP A N 1
ATOM 1505 C CA . ASP A 1 183 ? 5.933 -1.121 -2.117 1.00 77.31 183 ASP A CA 1
ATOM 1506 C C . ASP A 1 183 ? 5.973 -1.145 -0.586 1.00 77.31 183 ASP A C 1
ATOM 1508 O O . ASP A 1 183 ? 5.153 -1.800 0.055 1.00 77.31 183 ASP A O 1
ATOM 1512 N N . ILE A 1 184 ? 6.898 -0.392 0.014 1.00 76.88 184 ILE A N 1
ATOM 1513 C CA . ILE A 1 184 ? 7.048 -0.304 1.469 1.00 76.88 184 ILE A CA 1
ATOM 1514 C C . ILE A 1 184 ? 5.789 0.271 2.113 1.00 76.88 184 ILE A C 1
ATOM 1516 O O . ILE A 1 184 ? 5.414 -0.179 3.189 1.00 76.88 184 ILE A O 1
ATOM 1520 N N . PHE A 1 185 ? 5.113 1.230 1.485 1.00 73.69 185 PHE A N 1
ATOM 1521 C CA . PHE A 1 185 ? 3.913 1.854 2.039 1.00 73.69 185 PHE A CA 1
ATOM 1522 C C . PHE A 1 185 ? 2.618 1.124 1.683 1.00 73.69 185 PHE A C 1
ATOM 1524 O O . PHE A 1 185 ? 1.693 1.137 2.485 1.00 73.69 185 PHE A O 1
ATOM 1531 N N . SER A 1 186 ? 2.563 0.423 0.553 1.00 69.19 186 SER A N 1
ATOM 1532 C CA . SER A 1 186 ? 1.460 -0.474 0.194 1.00 69.19 186 SER A CA 1
ATOM 1533 C C . SER A 1 186 ? 1.486 -1.720 1.066 1.00 69.19 186 SER A C 1
ATOM 1535 O O . SER A 1 186 ? 0.444 -2.261 1.387 1.00 69.19 186 SER A O 1
ATOM 1537 N N . LEU A 1 187 ? 2.668 -2.187 1.478 1.00 69.69 187 LEU A N 1
ATOM 1538 C CA . LEU A 1 187 ? 2.833 -3.362 2.341 1.00 69.69 187 LEU A CA 1
ATOM 1539 C C . LEU A 1 187 ? 3.006 -2.995 3.818 1.00 69.69 187 LEU A C 1
ATOM 1541 O O . LEU A 1 187 ? 2.778 -3.815 4.712 1.00 69.69 187 LEU A O 1
ATOM 1545 N N . GLY A 1 188 ? 3.376 -1.745 4.072 1.00 71.44 188 GLY A N 1
ATOM 1546 C CA . GLY A 1 188 ? 3.648 -1.158 5.374 1.00 71.44 188 GLY A CA 1
ATOM 1547 C C . GLY A 1 188 ? 2.525 -1.378 6.371 1.00 71.44 188 GLY A C 1
ATOM 1548 O O . GLY A 1 188 ? 2.821 -1.900 7.435 1.00 71.44 188 GLY A O 1
ATOM 1549 N N . PRO A 1 189 ? 1.248 -1.088 6.064 1.00 69.56 189 PRO A N 1
ATOM 1550 C CA . PRO A 1 189 ? 0.143 -1.334 6.980 1.00 69.56 189 PRO A CA 1
ATOM 1551 C C . PRO A 1 189 ? 0.087 -2.785 7.448 1.00 69.56 189 PRO A C 1
ATOM 1553 O O . PRO A 1 189 ? -0.092 -3.024 8.634 1.00 69.56 189 PRO A O 1
ATOM 1556 N N . ALA A 1 190 ? 0.298 -3.753 6.554 1.00 69.38 190 ALA A N 1
ATOM 1557 C CA . ALA A 1 190 ? 0.288 -5.176 6.881 1.00 69.38 190 ALA A CA 1
ATOM 1558 C C . ALA A 1 190 ? 1.517 -5.586 7.714 1.00 69.38 190 ALA A C 1
ATOM 1560 O O . ALA A 1 190 ? 1.375 -6.268 8.729 1.00 69.38 190 ALA A O 1
ATOM 1561 N N . MET A 1 191 ? 2.710 -5.121 7.335 1.00 70.56 191 MET A N 1
ATOM 1562 C CA . MET A 1 191 ? 3.981 -5.367 8.033 1.00 70.56 191 MET A CA 1
ATOM 1563 C C . MET A 1 191 ? 4.034 -4.708 9.414 1.00 70.56 191 MET A C 1
ATOM 1565 O O . MET A 1 191 ? 4.390 -5.354 10.402 1.00 70.56 191 MET A O 1
ATOM 1569 N N . TYR A 1 192 ? 3.638 -3.438 9.501 1.00 68.50 192 TYR A N 1
ATOM 1570 C CA . TYR A 1 192 ? 3.439 -2.721 10.752 1.00 68.50 192 TYR A CA 1
ATOM 1571 C C . TYR A 1 192 ? 2.373 -3.412 11.560 1.00 68.50 192 TYR A C 1
ATOM 1573 O O . TYR A 1 192 ? 2.617 -3.653 12.727 1.00 68.50 192 TYR A O 1
ATOM 1581 N N . HIS A 1 193 ? 1.235 -3.785 10.974 1.00 65.88 193 HIS A N 1
ATOM 1582 C CA . HIS A 1 193 ? 0.192 -4.475 11.712 1.00 65.88 193 HIS A CA 1
ATOM 1583 C C . HIS A 1 193 ? 0.716 -5.783 12.285 1.00 65.88 193 HIS A C 1
ATOM 1585 O O . HIS A 1 193 ? 0.510 -6.002 13.467 1.00 65.88 193 HIS A O 1
ATOM 1591 N N . PHE A 1 194 ? 1.430 -6.615 11.525 1.00 64.56 194 PHE A N 1
ATOM 1592 C CA . PHE A 1 194 ? 2.023 -7.861 12.018 1.00 64.56 194 PHE A CA 1
ATOM 1593 C C . PHE A 1 194 ? 3.069 -7.614 13.116 1.00 64.56 194 PHE A C 1
ATOM 1595 O O . PHE A 1 194 ? 2.991 -8.200 14.196 1.00 64.56 194 PHE A O 1
ATOM 1602 N N . SER A 1 195 ? 3.992 -6.679 12.890 1.00 62.59 195 SER A N 1
ATOM 1603 C CA . SER A 1 195 ? 5.049 -6.331 13.847 1.00 62.59 195 SER A CA 1
ATOM 1604 C C . SER A 1 195 ? 4.472 -5.723 15.129 1.00 62.59 195 SER A C 1
ATOM 1606 O O . SER A 1 195 ? 4.810 -6.150 16.229 1.00 62.59 195 SER A O 1
ATOM 1608 N N . TYR A 1 196 ? 3.530 -4.786 15.006 1.00 60.78 196 TYR A N 1
ATOM 1609 C CA . TYR A 1 196 ? 2.797 -4.202 16.129 1.00 60.78 196 TYR A CA 1
ATOM 1610 C C . TYR A 1 196 ? 1.855 -5.193 16.789 1.00 60.78 196 TYR A C 1
ATOM 1612 O O . TYR A 1 196 ? 1.657 -5.082 17.988 1.00 60.78 196 TYR A O 1
ATOM 1620 N N . THR A 1 197 ? 1.252 -6.145 16.076 1.00 58.38 197 THR A N 1
ATOM 1621 C CA . THR A 1 197 ? 0.414 -7.160 16.729 1.00 58.38 197 THR A CA 1
ATOM 1622 C C . THR A 1 197 ? 1.267 -8.125 17.545 1.00 58.38 197 THR A C 1
ATOM 1624 O O . THR A 1 197 ? 0.846 -8.525 18.629 1.00 58.38 197 THR A O 1
ATOM 1627 N N . LEU A 1 198 ? 2.479 -8.444 17.094 1.00 59.31 198 LEU A N 1
ATOM 1628 C CA . LEU A 1 198 ? 3.445 -9.186 17.904 1.00 59.31 198 LEU A CA 1
ATOM 1629 C C . LEU A 1 198 ? 3.941 -8.378 19.112 1.00 59.31 198 LEU A C 1
ATOM 1631 O O . LEU A 1 198 ? 4.009 -8.918 20.213 1.00 59.31 198 LEU A O 1
ATOM 1635 N N . LEU A 1 199 ? 4.250 -7.092 18.928 1.00 52.81 199 LEU A N 1
ATOM 1636 C CA . LEU A 1 199 ? 4.838 -6.245 19.976 1.00 52.81 199 LEU A CA 1
ATOM 1637 C C . LEU A 1 199 ? 3.814 -5.659 20.960 1.00 52.81 199 LEU A C 1
ATOM 1639 O O . LEU A 1 199 ? 4.121 -5.465 22.134 1.00 52.81 199 LEU A O 1
ATOM 1643 N N . VAL A 1 200 ? 2.597 -5.370 20.506 1.00 51.94 200 VAL A N 1
ATOM 1644 C CA . VAL A 1 200 ? 1.540 -4.722 21.286 1.00 51.94 200 VAL A CA 1
ATOM 1645 C C . VAL A 1 200 ? 0.334 -5.662 21.372 1.00 51.94 200 VAL A C 1
ATOM 1647 O O . VAL A 1 200 ? -0.307 -5.954 20.358 1.00 51.94 200 VAL A O 1
ATOM 1650 N N . PRO A 1 201 ? -0.035 -6.137 22.577 1.00 55.53 201 PRO A N 1
ATOM 1651 C CA . PRO A 1 201 ? -1.122 -7.094 22.760 1.00 55.53 201 PRO A CA 1
ATOM 1652 C C . PRO A 1 201 ? -2.502 -6.438 22.571 1.00 55.53 201 PRO A C 1
ATOM 1654 O O . PRO A 1 201 ? -3.221 -6.174 23.536 1.00 55.53 201 PRO A O 1
ATOM 1657 N N . GLY A 1 202 ? -2.886 -6.191 21.318 1.00 67.06 202 GLY A N 1
ATOM 1658 C CA . GLY A 1 202 ? -4.217 -5.738 20.915 1.00 67.06 202 GLY A CA 1
ATOM 1659 C C . GLY A 1 202 ? -5.198 -6.900 20.679 1.00 67.06 202 GLY A C 1
ATOM 1660 O O . GLY A 1 202 ? -4.784 -8.047 20.511 1.00 67.06 202 GLY A O 1
ATOM 1661 N N . PRO A 1 203 ? -6.518 -6.649 20.635 1.00 68.31 203 PRO A N 1
ATOM 1662 C CA . PRO A 1 203 ? -7.508 -7.695 20.359 1.00 68.31 203 PRO A CA 1
ATOM 1663 C C . PRO A 1 203 ? -7.315 -8.343 18.984 1.00 68.31 203 PRO A C 1
ATOM 1665 O O . PRO A 1 203 ? -7.516 -9.550 18.854 1.00 68.31 203 PRO A O 1
ATOM 1668 N N . ILE A 1 204 ? -6.834 -7.584 17.992 1.00 67.62 204 ILE A N 1
ATOM 1669 C CA . ILE A 1 204 ? -6.506 -8.124 16.667 1.00 67.62 204 ILE A CA 1
ATOM 1670 C C . ILE A 1 204 ? -5.325 -9.092 16.748 1.00 67.62 204 ILE A C 1
ATOM 1672 O O . ILE A 1 204 ? -5.388 -10.162 16.148 1.00 67.62 204 ILE A O 1
ATOM 1676 N N . SER A 1 205 ? -4.285 -8.784 17.538 1.00 72.94 205 SER A N 1
ATOM 1677 C CA . SER A 1 205 ? -3.151 -9.703 17.694 1.00 72.94 205 SER A CA 1
ATOM 1678 C C . SER A 1 205 ? -3.566 -10.992 18.365 1.00 72.94 205 SER A C 1
ATOM 1680 O O . SER A 1 205 ? -3.251 -12.071 17.879 1.00 72.94 205 SER A O 1
ATOM 1682 N N . ARG A 1 206 ? -4.359 -10.889 19.434 1.00 74.19 206 ARG A N 1
ATOM 1683 C CA . ARG A 1 206 ? -4.893 -12.056 20.139 1.00 74.19 206 ARG A CA 1
ATOM 1684 C C . ARG A 1 206 ? -5.723 -12.928 19.206 1.00 74.19 206 ARG A C 1
ATOM 1686 O O . ARG A 1 206 ? -5.643 -14.148 19.302 1.00 74.19 206 ARG A O 1
ATOM 1693 N N . ARG A 1 207 ? -6.495 -12.318 18.299 1.00 73.69 207 ARG A N 1
ATOM 1694 C CA . ARG A 1 207 ? -7.303 -13.046 17.317 1.00 73.69 207 ARG A CA 1
ATOM 1695 C C . ARG A 1 207 ? -6.450 -13.698 16.234 1.00 73.69 207 ARG A C 1
ATOM 1697 O O . ARG A 1 207 ? -6.648 -14.867 15.936 1.00 73.69 207 ARG A O 1
ATOM 1704 N N . CYS A 1 208 ? -5.475 -12.973 15.701 1.00 73.75 208 CYS A N 1
ATOM 1705 C CA . CYS A 1 208 ? -4.512 -13.483 14.733 1.00 73.75 208 CYS A CA 1
ATOM 1706 C C . CYS A 1 208 ? -3.717 -14.672 15.306 1.00 73.75 208 CYS A C 1
ATOM 1708 O O . CYS A 1 208 ? -3.675 -15.748 14.712 1.00 73.75 208 CYS A O 1
ATOM 1710 N N . ILE A 1 209 ? -3.193 -14.527 16.526 1.00 79.94 209 ILE A N 1
ATOM 1711 C CA . ILE A 1 209 ? -2.502 -15.593 17.256 1.00 79.94 209 ILE A CA 1
ATOM 1712 C C . ILE A 1 209 ? -3.450 -16.763 17.528 1.00 79.94 209 ILE A C 1
ATOM 1714 O O . ILE A 1 209 ? -3.032 -17.908 17.381 1.00 79.94 209 ILE A O 1
ATOM 1718 N N . SER A 1 210 ? -4.722 -16.534 17.883 1.00 79.44 210 SER A N 1
ATOM 1719 C CA . SER A 1 210 ? -5.661 -17.648 18.091 1.00 79.44 210 SER A CA 1
ATOM 1720 C C . SER A 1 210 ? -5.957 -18.409 16.797 1.00 79.44 210 SER A C 1
ATOM 1722 O O . SER A 1 210 ? -6.084 -19.629 16.833 1.00 79.44 210 SER A O 1
ATOM 1724 N N . LEU A 1 211 ? -6.047 -17.709 15.659 1.00 79.62 211 LEU A N 1
ATOM 1725 C CA . LEU A 1 211 ? -6.205 -18.333 14.343 1.00 79.62 211 LEU A CA 1
ATOM 1726 C C . LEU A 1 211 ? -4.972 -19.170 13.975 1.00 79.62 211 LEU A C 1
ATOM 1728 O O . LEU A 1 211 ? -5.118 -20.309 13.540 1.00 79.62 211 LEU A O 1
ATOM 1732 N N . LEU A 1 212 ? -3.768 -18.641 14.210 1.00 83.06 212 LEU A N 1
ATOM 1733 C CA . LEU A 1 212 ? -2.512 -19.342 13.928 1.00 83.06 212 LEU A CA 1
ATOM 1734 C C . LEU A 1 212 ? -2.276 -20.541 14.852 1.00 83.06 212 LEU A C 1
ATOM 1736 O O . LEU A 1 212 ? -1.858 -21.602 14.401 1.00 83.06 212 LEU A O 1
ATOM 1740 N N . THR A 1 213 ? -2.565 -20.403 16.145 1.00 87.62 213 THR A N 1
ATOM 1741 C CA . THR A 1 213 ? -2.275 -21.445 17.145 1.00 87.62 213 THR A CA 1
ATOM 1742 C C . THR A 1 213 ? -3.285 -22.591 17.157 1.00 87.62 213 THR A C 1
ATOM 1744 O O . THR A 1 213 ? -3.118 -23.516 17.950 1.00 87.62 213 THR A O 1
ATOM 1747 N N . ARG A 1 214 ? -4.331 -22.559 16.310 1.00 70.06 214 ARG A N 1
ATOM 1748 C CA . ARG A 1 214 ? -5.410 -23.569 16.230 1.00 70.06 214 ARG A CA 1
ATOM 1749 C C . ARG A 1 214 ? -6.022 -23.970 17.582 1.00 70.06 214 ARG A C 1
ATOM 1751 O O . ARG A 1 214 ? -6.739 -24.966 17.653 1.00 70.06 214 ARG A O 1
ATOM 1758 N N . ARG A 1 215 ? -5.788 -23.221 18.667 1.00 63.28 215 ARG A N 1
ATOM 1759 C CA . ARG A 1 215 ? -6.427 -23.498 19.954 1.00 63.28 215 ARG A CA 1
ATOM 1760 C C . ARG A 1 215 ? -7.904 -23.195 19.781 1.00 63.28 215 ARG A C 1
ATOM 1762 O O . ARG A 1 215 ? -8.283 -22.039 19.601 1.00 63.28 215 ARG A O 1
ATOM 1769 N N . CYS A 1 216 ? -8.685 -24.275 19.751 1.00 52.03 216 CYS A N 1
ATOM 1770 C CA . CYS A 1 216 ? -10.096 -24.302 19.421 1.00 52.03 216 CYS A CA 1
ATOM 1771 C C . CYS A 1 216 ? -10.847 -23.109 20.001 1.00 52.03 216 CYS A C 1
ATOM 1773 O O . CYS A 1 216 ? -10.726 -22.752 21.172 1.00 52.03 216 CYS A O 1
ATOM 1775 N N . TRP A 1 217 ? -11.664 -22.547 19.123 1.00 51.78 217 TRP A N 1
ATOM 1776 C CA . TRP A 1 217 ? -12.554 -21.406 19.260 1.00 51.78 217 TRP A CA 1
ATOM 1777 C C . TRP A 1 217 ? -13.670 -21.613 20.301 1.00 51.78 217 TRP A C 1
ATOM 1779 O O . TRP A 1 217 ? -14.743 -21.038 20.184 1.00 51.78 217 TRP A O 1
ATOM 1789 N N . CYS A 1 218 ? -13.453 -22.424 21.332 1.00 53.53 218 CYS A N 1
ATOM 1790 C CA . CYS A 1 218 ? -14.399 -22.639 22.413 1.00 53.53 218 CYS A CA 1
ATOM 1791 C C . CYS A 1 218 ? -14.214 -21.546 23.466 1.00 53.53 218 CYS A C 1
ATOM 1793 O O . CYS A 1 218 ? -13.820 -21.813 24.598 1.00 53.53 218 CYS A O 1
ATOM 1795 N N . ARG A 1 219 ? -14.493 -20.287 23.107 1.00 54.53 219 ARG A N 1
ATOM 1796 C CA . A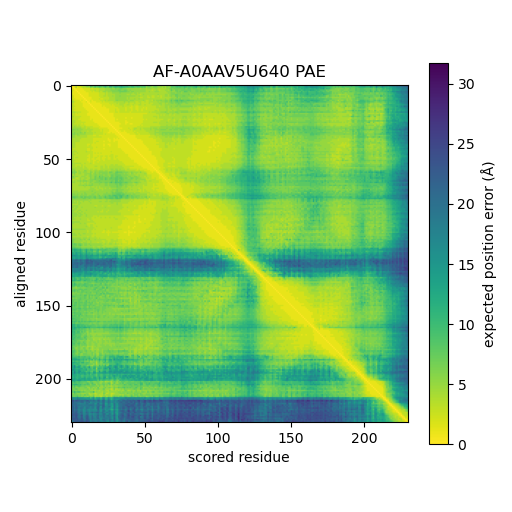RG A 1 219 ? -14.995 -19.378 24.139 1.00 54.53 219 ARG A CA 1
ATOM 1797 C C . ARG A 1 219 ? -16.478 -19.701 24.284 1.00 54.53 219 ARG A C 1
ATOM 1799 O O . ARG A 1 219 ? -17.209 -19.422 23.334 1.00 54.53 219 ARG A O 1
ATOM 1806 N N . PRO A 1 220 ? -16.928 -20.288 25.408 1.00 46.66 220 PRO A N 1
ATOM 1807 C CA . PRO A 1 220 ? -18.353 -20.333 25.688 1.00 46.66 220 PRO A CA 1
ATOM 1808 C C . PRO A 1 220 ? -18.868 -18.897 25.595 1.00 46.66 220 PRO A C 1
ATOM 1810 O O . PRO A 1 220 ? -18.241 -17.974 26.129 1.00 46.66 220 PRO A O 1
ATOM 1813 N N . ALA A 1 221 ? -19.950 -18.695 24.841 1.00 51.00 221 ALA A N 1
ATOM 1814 C CA . ALA A 1 221 ? -20.682 -17.443 24.889 1.00 51.00 221 ALA A CA 1
ATOM 1815 C C . ALA A 1 221 ? -20.924 -17.150 26.370 1.00 51.00 221 ALA A C 1
ATOM 1817 O O . ALA A 1 221 ? -21.488 -17.992 27.070 1.00 51.00 221 ALA A O 1
ATOM 1818 N N . LEU A 1 222 ? -20.403 -16.023 26.866 1.00 53.44 222 LEU A N 1
ATOM 1819 C CA . LEU A 1 222 ? -20.708 -15.597 28.224 1.00 53.44 222 LEU A CA 1
ATOM 1820 C C . LEU A 1 222 ? -22.235 -15.604 28.325 1.00 53.44 222 LEU A C 1
ATOM 1822 O O . LEU A 1 222 ? -22.868 -14.965 27.476 1.00 53.44 222 LEU A O 1
ATOM 1826 N N . PRO A 1 223 ? -22.818 -16.374 29.261 1.00 52.34 223 PRO A N 1
ATOM 1827 C CA . PRO A 1 223 ? -24.258 -16.434 29.396 1.00 52.34 223 PRO A CA 1
ATOM 1828 C C . PRO A 1 223 ? -24.738 -14.998 29.545 1.00 52.34 223 PRO A C 1
ATOM 1830 O O . PRO A 1 223 ? -24.226 -14.252 30.382 1.00 52.34 223 PRO A O 1
ATOM 1833 N N . VAL A 1 224 ? -25.658 -14.597 28.667 1.00 62.38 224 VAL A N 1
ATOM 1834 C CA . VAL A 1 224 ? -26.409 -13.360 28.830 1.00 62.38 224 VAL A CA 1
ATOM 1835 C C . VAL A 1 224 ? -27.100 -13.534 30.168 1.00 62.38 224 VAL A C 1
ATOM 1837 O O . VAL A 1 224 ? -28.060 -14.292 30.271 1.00 62.38 224 VAL A O 1
ATOM 1840 N N . THR A 1 225 ? -26.534 -12.941 31.216 1.00 59.44 225 THR A N 1
ATOM 1841 C CA . THR A 1 225 ? -27.159 -12.873 32.524 1.00 59.44 225 THR A CA 1
ATOM 1842 C C . THR A 1 225 ? -28.468 -12.149 32.291 1.00 59.44 225 THR A C 1
ATOM 1844 O O . THR A 1 225 ? -28.501 -10.931 32.115 1.00 59.44 225 THR A O 1
ATOM 1847 N N . ALA A 1 226 ? -29.536 -12.934 32.181 1.00 51.56 226 ALA A N 1
ATOM 1848 C CA . ALA A 1 226 ? -30.891 -12.449 32.203 1.00 51.56 226 ALA A CA 1
ATOM 1849 C C . ALA A 1 226 ? -31.022 -11.667 33.509 1.00 51.56 226 ALA A C 1
ATOM 1851 O O . ALA A 1 226 ? -31.029 -12.246 34.594 1.00 51.56 226 ALA A O 1
ATOM 1852 N N . LEU A 1 227 ? -31.038 -10.337 33.405 1.00 58.22 227 LEU A N 1
ATOM 1853 C CA . LEU A 1 227 ? -31.576 -9.488 34.452 1.00 58.22 227 LEU A CA 1
ATOM 1854 C C . LEU A 1 227 ? -33.075 -9.800 34.508 1.00 58.22 227 LEU A C 1
ATOM 1856 O O . LEU A 1 227 ? -33.888 -9.143 33.866 1.00 58.22 227 LEU A O 1
ATOM 1860 N N . THR A 1 228 ? -33.439 -10.852 35.232 1.00 59.62 228 THR A N 1
ATOM 1861 C CA . THR A 1 228 ? -34.779 -10.982 35.788 1.00 59.62 228 THR A CA 1
ATOM 1862 C C . THR A 1 228 ? -34.857 -9.992 36.938 1.00 59.62 228 THR A C 1
ATOM 1864 O O . THR A 1 228 ? -34.384 -10.257 38.040 1.00 59.62 228 THR A O 1
ATOM 1867 N N . THR A 1 229 ? -35.368 -8.804 36.635 1.00 64.38 229 THR A N 1
ATOM 1868 C CA . THR A 1 229 ? -35.856 -7.848 37.624 1.00 64.38 229 THR A CA 1
ATOM 1869 C C . THR A 1 229 ? -37.105 -8.438 38.273 1.00 64.38 229 THR A C 1
ATOM 1871 O O . THR A 1 229 ? -38.114 -8.621 37.590 1.00 64.38 229 THR A O 1
ATOM 1874 N N . SER A 1 230 ? -36.996 -8.776 39.555 1.00 65.62 230 SER A N 1
ATOM 1875 C CA . SER A 1 230 ? -38.116 -8.904 40.494 1.00 65.62 230 SER A CA 1
ATOM 1876 C C . SER A 1 230 ? -38.549 -7.531 40.984 1.00 65.62 230 SER A C 1
ATOM 1878 O O . SER A 1 230 ? -37.618 -6.744 41.285 1.00 65.62 230 SER A O 1
#

Mean predicted aligned error: 8.18 Å

Nearest PDB structures (foldseek):
  3zx6-assembly1_A  TM=2.790E-01  e=2.996E+00  Archaeoglobus fulgidus DSM 4304
  3ja6-assembly1_H  TM=3.209E-01  e=6.111E+00  Escherichia coli
  8r5s-assembly1_B  TM=2.878E-01  e=9.828E+00  unidentified

Secondary structure (DSSP, 8-state):
--HHHHHHHHHHHHHHHHHHHHHHHHHHHTTTS-HHHHHHHHHHHHHHHHHHHHHIIIIIGGG-GGGHHHHHHHHSSSHHHHHHHHHHHHHHHHHHHHHHHHHHHHHHHHHHHHHHHHH-TTSHHHHHHHHHHHHHHHHHHHHHHHHHHHHHHHHHHHHHIIIII--HHHHHHHHHHHHHHHHHHHHHHHHHHHHHHHHS--HHHHHHHHHHT------PPPP-------

Radius of gyration: 21.93 Å; Cα contacts (8 Å, |Δi|>4): 138; chains: 1; bounding box: 58×45×68 Å

InterPro domains:
  IPR000609 7TM GPCR, serpentine receptor class g (Srg) [PF02118] (6-117)

Foldseek 3Di:
DPPVLVVCCVPVVVLVVLLVLLLVLLVVCCVVDDVQLNVLVVQLSVLLVLLSVLCCLQPVLVVDPVSVVSNCVQPVDPVNVVVSVVSNVVSLVSNLVSLVVNLVVLVCVVVVVVVVCVVDVPCVVVVVVVVVVSVVSNVLSVVLNVLSVVLVVLVVVLVCCVPPVVDPVVNVVSVVVSSVSSNCSSSVSSVVCQVCLVVPVDPSSVSSVCVVVVPDPPPPDPPPPPPPDD

Sequence (230 aa):
MRVENVVYLAYGLPCIAIYVLVVVSIISLRRELSRSFVVIFLLDAFMNLITYLNTWFTLRLKAEKAAEFLYIFFNDSVVIPYIQNFLTGYCYYGQNITSFLLTLDRFVSIVYGTHVEAISLIRIRKLKYQSKLDRSFFIISFCIFVAQSFNIIVVFLFSYYFVLAYDAKTIGVLNSILTYTSDIFSLGPAMYHFSYTLLVPGPISRRCISLLTRRCWCRPALPVTALTTS

pLDDT: mean 79.49, std 11.81, range [46.66, 94.62]

Solvent-accessible surface area (backbone atoms only — not comparable to full-atom values): 12723 Å² total; per-residue (Å²): 131,57,69,67,55,54,53,52,50,65,54,46,54,58,48,52,54,45,42,53,52,50,52,54,50,51,63,72,41,50,85,82,45,58,68,68,56,52,51,42,50,52,50,30,54,50,27,33,50,51,36,50,50,44,51,39,57,72,65,50,28,73,71,34,79,95,42,37,69,58,32,46,65,46,60,73,38,79,62,46,50,55,50,47,54,51,49,39,57,51,25,52,54,47,36,51,51,30,40,50,50,49,36,47,55,47,49,50,55,49,55,54,47,55,58,53,48,76,75,40,83,84,57,55,80,70,48,63,61,53,52,57,54,51,49,54,52,41,53,51,33,49,52,50,40,53,49,48,53,49,52,52,52,50,50,50,52,44,50,44,35,64,73,73,67,62,44,69,69,60,47,53,53,45,52,51,49,50,53,52,50,47,50,51,54,56,42,30,64,47,54,49,47,53,53,43,29,73,74,40,92,41,74,66,26,56,50,50,49,40,65,74,66,63,60,71,86,75,71,73,76,75,76,79,76,75,82,76,81,127

Organism: NCBI:txid358040